Protein AF-A0A535ZLT0-F1 (afdb_monomer)

Foldseek 3Di:
DVVVVVPDDPDFDFDQDPQLLVLLLQLLLLLLVLCCQQQVDDPLSVVLNVLLVVLLVLQNVCLVPDDDPVLVVVLVVQLVVLVVQLVVQVVVVVVVRTDSVLSSLSSNSSSCSNNNGGPVSSVVSLVSSVVSLVSSVVRAPDPVSVVSVVSSVVSVVSSVQSVVCVVVVHDSDDPVVVVVVVVVVVVVVVVVCVVPVPDPPDQCPDPPPPPDPPPPDDDDDDPPPPPPPPPVDDDPVPPDPDDDPVDPDDDDPDDPDDDDGSHDDDDDPDGD

Radius of gyration: 25.74 Å; Cα contacts (8 Å, |Δi|>4): 214; chains: 1; bounding box: 66×47×78 Å

pLDDT: mean 72.66, std 20.36, range [32.59, 96.12]

Mean predicted aligned error: 14.92 Å

Sequence (272 aa):
MAALKRFRLPTSPVEGSLEGRAFVFSGFAVAVLAVVMYGQDYVVPAIGLGATAIGHVVSYRERAQKRGKRRQVLLACLVFATLAYFLADSVGAFFGGVLPQANFAILLVAVTSFDLKTRRNCYSSLWISLAILYLAAVYAWDYPFGILVALWSICLAGFWAASHLQRMDARLGVPVPAVAVALGGALLLGVAAFVFIPQPSIDPNGPVLVSLPNYVGFKGELENPALPLVQLTGDPSGATGSLDLHFRGRLGDAPVMYVRTGAPAYWRGLVF

Solvent-accessible surface area (backbone atoms only — not comparable to full-atom values): 16337 Å² total; per-residue (Å²): 126,74,74,72,62,78,76,61,71,79,80,64,58,68,59,81,56,66,68,28,51,47,22,41,50,48,22,37,50,43,17,42,48,39,27,36,62,42,52,71,44,60,64,60,48,52,52,20,51,53,44,25,54,52,13,47,54,53,11,60,74,47,47,89,55,82,87,53,68,70,57,53,54,52,49,52,51,49,52,52,50,43,53,53,47,32,54,55,40,46,57,42,34,79,77,73,44,71,61,38,69,41,51,35,51,42,43,48,46,18,60,51,24,44,63,43,28,28,44,60,45,45,53,52,50,43,53,50,22,49,52,33,34,51,57,20,43,80,55,46,93,52,77,71,54,56,53,51,54,50,54,31,48,50,19,52,51,49,24,51,50,42,62,52,32,60,75,68,79,44,75,98,68,82,60,60,70,61,51,50,51,50,50,52,49,51,51,51,51,49,50,50,44,63,74,66,46,79,72,78,86,61,75,78,76,64,80,85,78,78,76,71,83,75,89,64,84,87,84,81,86,85,75,81,80,72,64,73,74,84,51,98,82,61,71,86,83,72,84,66,96,72,81,66,85,84,64,82,76,80,87,70,95,67,88,86,77,90,80,92,73,86,46,98,73,86,83,80,86,80,87,130

Secondary structure (DSSP, 8-state):
--GGGTT-PPPPPB---HHHHHHHHHHHHHHHHHHHHHH---HHHHHHHHHHHHHHHHHHHTTTSPPPHHHHHHHHHHHHHHHHHHHHHHHHHTTT---HHHHHHHHHHHHHHTT--BHHHHHHHHHHHHHHHHHHHTT--SHHHHHHHHHHHHHHHHHHHHHHHTTTT--S---HHHHHHHHHHHHHHHHHHHHHS---------S--------S---S-----------TT--TTS--S---TT--PPPPSS-------SS---------

Structure (mmCIF, N/CA/C/O backbone):
data_AF-A0A535ZLT0-F1
#
_entry.id   AF-A0A535ZLT0-F1
#
loop_
_atom_site.group_PDB
_atom_site.id
_atom_site.type_symbol
_atom_site.label_atom_id
_atom_site.label_alt_id
_atom_site.label_comp_id
_atom_site.label_asym_id
_atom_site.label_entity_id
_atom_site.label_seq_id
_atom_site.pdbx_PDB_ins_code
_atom_site.Cartn_x
_atom_site.Cartn_y
_atom_site.Cartn_z
_atom_site.occupancy
_atom_site.B_iso_or_equiv
_atom_site.auth_seq_id
_atom_site.auth_comp_id
_atom_site.auth_asym_id
_atom_site.auth_atom_id
_atom_site.pdbx_PDB_model_num
ATOM 1 N N . MET A 1 1 ? -32.922 20.934 10.748 1.00 48.47 1 MET A N 1
ATOM 2 C CA . MET A 1 1 ? -31.855 20.162 11.442 1.00 48.47 1 MET A CA 1
ATOM 3 C C . MET A 1 1 ? -32.044 18.633 11.453 1.00 48.47 1 MET A C 1
ATOM 5 O O . MET A 1 1 ? -31.048 17.938 11.607 1.00 48.47 1 MET A O 1
ATOM 9 N N . ALA A 1 2 ? -33.248 18.073 11.252 1.00 49.56 2 ALA A N 1
ATOM 10 C CA . ALA A 1 2 ? -33.466 16.613 11.259 1.00 49.56 2 ALA A CA 1
ATOM 11 C C . ALA A 1 2 ? -32.920 15.862 10.017 1.00 49.56 2 ALA A C 1
ATOM 13 O O . ALA A 1 2 ? -32.490 14.717 10.134 1.00 49.56 2 ALA A O 1
ATOM 14 N N . ALA A 1 3 ? -32.854 16.512 8.848 1.00 49.09 3 ALA A N 1
ATOM 15 C CA . ALA A 1 3 ? -32.405 15.882 7.598 1.00 49.09 3 ALA A CA 1
ATOM 16 C C . ALA A 1 3 ? -30.901 15.519 7.574 1.00 49.09 3 ALA A C 1
ATOM 18 O O . ALA A 1 3 ? -30.518 14.511 6.989 1.00 49.09 3 ALA A O 1
ATOM 19 N N . LEU A 1 4 ? -30.048 16.272 8.283 1.00 53.06 4 LEU A N 1
ATOM 20 C CA . LEU A 1 4 ? -28.592 16.041 8.335 1.00 53.06 4 LEU A CA 1
ATOM 21 C C . LEU A 1 4 ? -28.184 14.803 9.153 1.00 53.06 4 LEU A C 1
ATOM 23 O O . LEU A 1 4 ? -27.075 14.297 8.990 1.00 53.06 4 LEU A O 1
ATOM 27 N N . LYS A 1 5 ? -29.057 14.285 10.029 1.00 54.16 5 LYS A N 1
ATOM 28 C CA . LYS A 1 5 ? -28.782 13.045 10.778 1.00 54.16 5 LYS A CA 1
ATOM 29 C C . LYS A 1 5 ? -28.966 11.785 9.927 1.00 54.16 5 LYS A C 1
ATOM 31 O O . LYS A 1 5 ? -28.378 10.763 10.261 1.00 54.16 5 LYS A O 1
ATOM 36 N N . ARG A 1 6 ? -29.727 11.856 8.827 1.00 55.59 6 ARG A N 1
ATOM 37 C CA . ARG A 1 6 ? -30.108 10.689 8.011 1.00 55.59 6 ARG A CA 1
ATOM 38 C C . ARG A 1 6 ? -28.959 10.117 7.172 1.00 55.59 6 ARG A C 1
ATOM 40 O O . ARG A 1 6 ? -29.013 8.953 6.805 1.00 55.59 6 ARG A O 1
ATOM 47 N N . PHE A 1 7 ? -27.902 10.899 6.943 1.00 58.44 7 PHE A N 1
ATOM 48 C CA . PHE A 1 7 ? -26.708 10.481 6.195 1.00 58.44 7 PHE A CA 1
ATOM 49 C C . PHE A 1 7 ? -25.504 10.128 7.081 1.00 58.44 7 PHE A C 1
ATOM 51 O O . PHE A 1 7 ? -24.404 9.906 6.574 1.00 58.44 7 PHE A O 1
ATOM 58 N N . ARG A 1 8 ? -25.663 10.072 8.412 1.00 60.31 8 ARG A N 1
ATOM 59 C CA . ARG A 1 8 ? -24.571 9.619 9.280 1.00 60.31 8 ARG A CA 1
ATOM 60 C C . ARG A 1 8 ? -24.484 8.099 9.237 1.00 60.31 8 ARG A C 1
ATOM 62 O O . ARG A 1 8 ? -25.260 7.410 9.890 1.00 60.31 8 ARG A O 1
ATOM 69 N N . LEU A 1 9 ? -23.505 7.602 8.483 1.00 65.31 9 LEU A N 1
ATOM 70 C CA . LEU A 1 9 ? -23.089 6.205 8.552 1.00 65.31 9 LEU A CA 1
ATOM 71 C C . LEU A 1 9 ? -22.797 5.823 10.016 1.00 65.31 9 LEU A C 1
ATOM 73 O O . LEU A 1 9 ? -22.209 6.632 10.747 1.00 65.31 9 LEU A O 1
ATOM 77 N N . PRO A 1 10 ? -23.186 4.612 10.451 1.00 73.12 10 PRO A N 1
ATOM 78 C CA . PRO A 1 10 ? -22.888 4.135 11.793 1.00 73.12 10 PRO A CA 1
ATOM 79 C C . PRO A 1 10 ? -21.377 4.148 12.040 1.00 73.12 10 PRO A C 1
ATOM 81 O O . PRO A 1 10 ? -20.568 3.909 11.137 1.00 73.12 10 PRO A O 1
ATOM 84 N N . THR A 1 11 ? -20.981 4.451 13.275 1.00 73.19 11 THR A N 1
ATOM 85 C CA . THR A 1 11 ? -19.570 4.460 13.668 1.00 73.19 11 THR A CA 1
ATOM 86 C C . THR A 1 11 ? -18.987 3.065 13.487 1.00 73.19 11 THR A C 1
ATOM 88 O O . THR A 1 11 ? -19.471 2.109 14.092 1.00 73.19 11 THR A O 1
ATOM 91 N N . SER A 1 12 ? -17.948 2.947 12.656 1.00 79.38 12 SER A N 1
ATOM 92 C CA . SER A 1 12 ? -17.253 1.675 12.456 1.00 79.38 12 SER A CA 1
ATOM 93 C C . SER A 1 12 ? -16.728 1.153 13.797 1.00 79.38 12 SER A C 1
ATOM 95 O O . SER A 1 12 ? -16.097 1.926 14.525 1.00 79.38 12 SER A O 1
ATOM 97 N N . PRO A 1 13 ? -16.904 -0.143 14.104 1.00 85.31 13 PRO A N 1
ATOM 98 C CA . PRO A 1 13 ? -16.346 -0.734 15.310 1.00 85.31 13 PRO A CA 1
ATOM 99 C C . PRO A 1 13 ? -14.813 -0.649 15.306 1.00 85.31 13 PRO A C 1
ATOM 101 O O . PRO A 1 13 ? -14.168 -0.589 14.245 1.00 85.31 13 PRO A O 1
ATOM 104 N N . VAL A 1 14 ? -14.247 -0.621 16.514 1.00 84.19 14 VAL A N 1
ATOM 105 C CA . VAL A 1 14 ? -12.801 -0.679 16.754 1.00 84.19 14 VAL A CA 1
ATOM 106 C C . VAL A 1 14 ? -12.293 -2.057 16.337 1.00 84.19 14 VAL A C 1
ATOM 108 O O . VAL A 1 14 ? -12.908 -3.069 16.662 1.00 84.19 14 VAL A O 1
ATOM 111 N N . GLU A 1 15 ? -11.178 -2.095 15.610 1.00 84.44 15 GLU A N 1
ATOM 112 C CA . GLU A 1 15 ? -10.562 -3.358 15.198 1.00 84.44 15 GLU A CA 1
ATOM 113 C C . GLU A 1 15 ? -9.678 -3.901 16.324 1.00 84.44 15 GLU A C 1
ATOM 115 O O . GLU A 1 15 ? -8.637 -3.307 16.644 1.00 84.44 15 GLU A O 1
ATOM 120 N N . GLY A 1 16 ? -10.131 -4.998 16.939 1.00 79.38 16 GLY A N 1
ATOM 121 C CA . GLY A 1 16 ? -9.511 -5.625 18.105 1.00 79.38 16 GLY A CA 1
ATOM 122 C C . GLY A 1 16 ? -8.704 -6.889 17.806 1.00 79.38 16 GLY A C 1
ATOM 123 O O . GLY A 1 16 ? -7.966 -7.321 18.685 1.00 79.38 16 GLY A O 1
ATOM 124 N N . SER A 1 17 ? -8.817 -7.476 16.611 1.00 83.00 17 SER A N 1
ATOM 125 C CA . SER A 1 17 ? -8.040 -8.657 16.229 1.00 83.00 17 SER A CA 1
ATOM 126 C C . SER A 1 17 ? -6.595 -8.277 15.898 1.00 83.00 17 SER A C 1
ATOM 128 O O . SER A 1 17 ? -6.329 -7.453 15.017 1.00 83.00 17 SER A O 1
ATOM 130 N N . LEU A 1 18 ? -5.645 -8.896 16.607 1.00 84.19 18 LEU A N 1
ATOM 131 C CA . LEU A 1 18 ? -4.219 -8.797 16.286 1.00 84.19 18 LEU A CA 1
ATOM 132 C C . LEU A 1 18 ? -3.910 -9.440 14.935 1.00 84.19 18 LEU A C 1
ATOM 134 O O . LEU A 1 18 ? -3.181 -8.855 14.139 1.00 84.19 18 LEU A O 1
ATOM 138 N N . GLU A 1 19 ? -4.515 -10.594 14.659 1.00 85.44 19 GLU A N 1
ATOM 139 C CA . GLU A 1 19 ? -4.343 -11.339 13.409 1.00 85.44 19 GLU A CA 1
ATOM 140 C C . GLU A 1 19 ? -4.818 -10.509 12.213 1.00 85.44 19 GLU A C 1
ATOM 142 O O . GLU A 1 19 ? -4.089 -10.340 11.238 1.00 85.44 19 GLU A O 1
ATOM 147 N N . GLY A 1 20 ? -5.993 -9.878 12.324 1.00 85.81 20 GLY A N 1
ATOM 148 C CA . GLY A 1 20 ? -6.503 -8.984 11.284 1.00 85.81 20 GLY A CA 1
ATOM 149 C C . GLY A 1 20 ? -5.557 -7.811 11.006 1.00 85.81 20 GLY A C 1
ATOM 150 O O . GLY A 1 20 ? -5.269 -7.491 9.854 1.00 85.81 20 GLY A O 1
ATOM 151 N N . ARG A 1 21 ? -5.007 -7.185 12.052 1.00 88.94 21 ARG A N 1
ATOM 152 C CA . ARG A 1 21 ? -4.036 -6.091 11.891 1.00 88.94 21 ARG A CA 1
ATOM 153 C C . ARG A 1 21 ? -2.699 -6.552 11.319 1.00 88.94 21 ARG A C 1
ATOM 155 O O . ARG A 1 21 ? -2.076 -5.766 10.606 1.00 88.94 21 ARG A O 1
ATOM 162 N N . ALA A 1 22 ? -2.273 -7.777 11.625 1.00 89.19 22 ALA A N 1
ATOM 163 C CA . ALA A 1 22 ? -1.084 -8.377 11.037 1.00 89.19 22 ALA A CA 1
ATOM 164 C C . ALA A 1 22 ? -1.271 -8.547 9.526 1.00 89.19 22 ALA A C 1
ATOM 166 O O . ALA A 1 22 ? -0.430 -8.072 8.775 1.00 89.19 22 ALA A O 1
ATOM 167 N N . PHE A 1 23 ? -2.416 -9.070 9.073 1.00 91.50 23 PHE A N 1
ATOM 168 C CA . PHE A 1 23 ? -2.727 -9.163 7.642 1.00 91.50 23 PHE A CA 1
ATOM 169 C C . PHE A 1 23 ? -2.742 -7.801 6.935 1.00 91.50 23 PHE A C 1
ATOM 171 O O . PHE A 1 23 ? -2.219 -7.681 5.831 1.00 91.50 23 PHE A O 1
ATOM 178 N N . VAL A 1 24 ? -3.284 -6.754 7.568 1.00 93.69 24 VAL A N 1
ATOM 179 C CA . VAL A 1 24 ? -3.260 -5.388 7.005 1.00 93.69 24 VAL A CA 1
ATOM 180 C C . VAL A 1 24 ? -1.825 -4.883 6.840 1.00 93.69 24 VAL A C 1
ATOM 182 O O . VAL A 1 24 ? -1.479 -4.350 5.787 1.00 93.69 24 VAL A O 1
ATOM 185 N N . PHE A 1 25 ? -0.983 -5.073 7.861 1.00 94.31 25 PHE A N 1
ATOM 186 C CA . PHE A 1 25 ? 0.429 -4.697 7.795 1.00 94.31 25 PHE A CA 1
ATOM 187 C C . PHE A 1 25 ? 1.181 -5.510 6.734 1.00 94.31 25 PHE A C 1
ATOM 189 O O . PHE A 1 25 ? 1.918 -4.935 5.940 1.00 94.31 25 PHE A O 1
ATOM 196 N N . SER A 1 26 ? 0.960 -6.824 6.671 1.00 91.94 26 SER A N 1
ATOM 197 C CA . SER A 1 26 ? 1.558 -7.704 5.666 1.00 91.94 26 SER A CA 1
ATOM 198 C C . SER A 1 26 ? 1.153 -7.311 4.246 1.00 91.94 26 SER A C 1
ATOM 200 O O . SER A 1 26 ? 2.013 -7.262 3.375 1.00 91.94 26 SER A O 1
ATOM 202 N N . GLY A 1 27 ? -0.112 -6.945 4.009 1.00 91.94 27 GLY A N 1
ATOM 203 C CA . GLY A 1 27 ? -0.565 -6.446 2.706 1.00 91.94 27 GLY A CA 1
ATOM 204 C C . GLY A 1 27 ? 0.171 -5.171 2.285 1.00 91.94 27 GLY A C 1
ATOM 205 O O . GLY A 1 27 ? 0.629 -5.062 1.149 1.00 91.94 27 GLY A O 1
ATOM 206 N N . PHE A 1 28 ? 0.374 -4.238 3.220 1.00 96.00 28 PHE A N 1
ATOM 207 C CA . PHE A 1 28 ? 1.212 -3.064 2.979 1.00 96.00 28 PHE A CA 1
ATOM 208 C C . PHE A 1 28 ? 2.678 -3.434 2.720 1.00 96.00 28 PHE A C 1
ATOM 210 O O . PHE A 1 28 ? 3.264 -2.939 1.763 1.00 96.00 28 PHE A O 1
ATOM 217 N N . ALA A 1 29 ? 3.259 -4.338 3.511 1.00 94.94 29 ALA A N 1
ATOM 218 C CA . ALA A 1 29 ? 4.639 -4.784 3.343 1.00 94.94 29 ALA A CA 1
ATOM 219 C C . ALA A 1 29 ? 4.885 -5.439 1.974 1.00 94.94 29 ALA A C 1
ATOM 221 O O . ALA A 1 29 ? 5.901 -5.163 1.345 1.00 94.94 29 ALA A O 1
ATOM 222 N N . VAL A 1 30 ? 3.940 -6.249 1.484 1.00 93.94 30 VAL A N 1
ATOM 223 C CA . VAL A 1 30 ? 3.991 -6.846 0.139 1.00 93.94 30 VAL A CA 1
ATOM 224 C C . VAL A 1 30 ? 3.959 -5.764 -0.943 1.00 93.94 30 VAL A C 1
ATOM 226 O O . VAL A 1 30 ? 4.751 -5.817 -1.881 1.00 93.94 30 VAL A O 1
ATOM 229 N N . ALA A 1 31 ? 3.094 -4.756 -0.807 1.00 94.44 31 ALA A N 1
ATOM 230 C CA . ALA A 1 31 ? 3.032 -3.648 -1.760 1.00 94.44 31 ALA A CA 1
ATOM 231 C C . ALA A 1 31 ? 4.326 -2.810 -1.766 1.00 94.44 31 ALA A C 1
ATOM 233 O O . ALA A 1 31 ? 4.823 -2.443 -2.826 1.00 94.44 31 ALA A O 1
ATOM 234 N N . VAL A 1 32 ? 4.908 -2.556 -0.590 1.00 94.06 32 VAL A N 1
ATOM 235 C CA . VAL A 1 32 ? 6.203 -1.873 -0.451 1.00 94.06 32 VAL A CA 1
ATOM 236 C C . VAL A 1 32 ? 7.331 -2.701 -1.071 1.00 94.06 32 VAL A C 1
ATOM 238 O O . VAL A 1 32 ? 8.158 -2.154 -1.793 1.00 94.06 32 VAL A O 1
ATOM 241 N N . LEU A 1 33 ? 7.346 -4.019 -0.851 1.00 91.94 33 LEU A N 1
ATOM 242 C CA . LEU A 1 33 ? 8.320 -4.923 -1.465 1.00 91.94 33 LEU A CA 1
ATOM 243 C C . LEU A 1 33 ? 8.240 -4.885 -2.998 1.00 91.94 33 LEU A C 1
ATOM 245 O O . LEU A 1 33 ? 9.276 -4.874 -3.657 1.00 91.94 33 LEU A O 1
ATOM 249 N N . ALA A 1 34 ? 7.032 -4.800 -3.561 1.00 89.50 34 ALA A N 1
ATOM 250 C CA . ALA A 1 34 ? 6.841 -4.651 -5.001 1.00 89.50 34 ALA A CA 1
ATOM 251 C C . ALA A 1 34 ? 7.496 -3.370 -5.543 1.00 89.50 34 ALA A C 1
ATOM 253 O O . ALA A 1 34 ? 8.180 -3.414 -6.565 1.00 89.50 34 ALA A O 1
ATOM 254 N N . VAL A 1 35 ? 7.353 -2.246 -4.831 1.00 89.19 35 VAL A N 1
ATOM 255 C CA . VAL A 1 35 ? 8.020 -0.979 -5.184 1.00 89.19 35 VAL A CA 1
ATOM 256 C C . VAL A 1 35 ? 9.539 -1.099 -5.077 1.00 89.19 35 VAL A C 1
ATOM 258 O O . VAL A 1 35 ? 10.242 -0.617 -5.955 1.00 89.19 35 VAL A O 1
ATOM 261 N N . VAL A 1 36 ? 10.063 -1.788 -4.063 1.00 88.19 36 VAL A N 1
ATOM 262 C CA . VAL A 1 36 ? 11.512 -2.013 -3.938 1.00 88.19 36 VAL A CA 1
ATOM 263 C C . VAL A 1 36 ? 12.050 -2.833 -5.112 1.00 88.19 36 VAL A C 1
ATOM 265 O O . VAL A 1 36 ? 13.049 -2.463 -5.724 1.00 88.19 36 VAL A O 1
ATOM 268 N N . MET A 1 37 ? 11.378 -3.933 -5.456 1.00 82.69 37 MET A N 1
ATOM 269 C CA . MET A 1 37 ? 11.837 -4.846 -6.505 1.00 82.69 37 MET A CA 1
ATOM 270 C C . MET A 1 37 ? 11.736 -4.236 -7.906 1.00 82.69 37 MET A C 1
ATOM 272 O O . MET A 1 37 ? 12.691 -4.317 -8.676 1.00 82.69 37 MET A O 1
ATOM 276 N N . TYR A 1 38 ? 10.606 -3.612 -8.237 1.00 79.75 38 TYR A N 1
ATOM 277 C CA . TYR A 1 38 ? 10.327 -3.147 -9.602 1.00 79.75 38 TYR A CA 1
ATOM 278 C C . TYR A 1 38 ? 10.506 -1.644 -9.780 1.00 79.75 38 TYR A C 1
ATOM 280 O O . TYR A 1 38 ? 10.913 -1.189 -10.845 1.00 79.75 38 TYR A O 1
ATOM 288 N N . GLY A 1 39 ? 10.249 -0.874 -8.727 1.00 74.56 39 GLY A N 1
ATOM 289 C CA . GLY A 1 39 ? 10.475 0.565 -8.699 1.00 74.56 39 GLY A CA 1
ATOM 290 C C . GLY A 1 39 ? 11.910 0.961 -8.367 1.00 74.56 39 GLY A C 1
ATOM 291 O O . GLY A 1 39 ? 12.265 2.108 -8.592 1.00 74.56 39 GLY A O 1
ATOM 292 N N . GLN A 1 40 ? 12.746 0.046 -7.854 1.00 79.31 40 GLN A N 1
ATOM 293 C CA . GLN A 1 40 ? 14.155 0.315 -7.521 1.00 79.31 40 GLN A CA 1
ATOM 294 C C . GLN A 1 40 ? 14.350 1.521 -6.576 1.00 79.31 40 GLN A C 1
ATOM 296 O O . GLN A 1 40 ? 15.418 2.135 -6.550 1.00 79.31 40 GLN A O 1
ATOM 301 N N 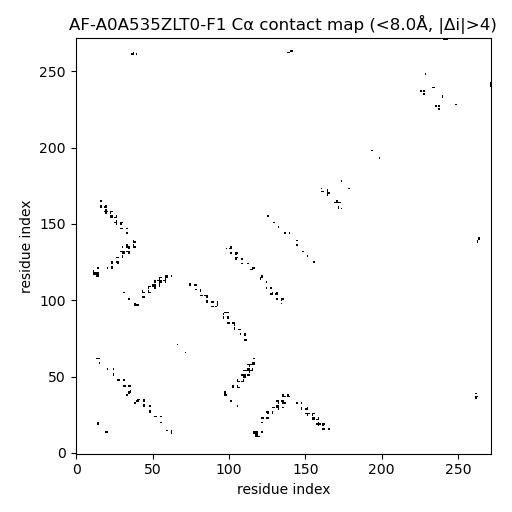. ASP A 1 41 ? 13.325 1.842 -5.781 1.00 80.06 41 ASP A N 1
ATOM 302 C CA . ASP A 1 41 ? 13.407 2.788 -4.673 1.00 80.06 41 ASP A CA 1
ATOM 303 C C . ASP A 1 41 ? 13.511 2.005 -3.364 1.00 80.06 41 ASP A C 1
ATOM 305 O O . ASP A 1 41 ? 12.790 1.037 -3.133 1.00 80.06 41 ASP A O 1
ATOM 309 N N . TYR A 1 42 ? 14.430 2.416 -2.501 1.00 85.56 42 TYR A N 1
ATOM 310 C CA . TYR A 1 42 ? 14.788 1.697 -1.283 1.00 85.56 42 TYR A CA 1
ATOM 311 C C . TYR A 1 42 ? 14.581 2.546 -0.030 1.00 85.56 42 TYR A C 1
ATOM 313 O O . TYR A 1 42 ? 14.255 2.014 1.033 1.00 85.56 42 TYR A O 1
ATOM 321 N N . VAL A 1 43 ? 14.757 3.867 -0.129 1.00 90.31 43 VAL A N 1
ATOM 322 C CA . VAL A 1 43 ? 14.831 4.745 1.045 1.00 90.31 43 VAL A CA 1
ATOM 323 C C . VAL A 1 43 ? 13.437 5.022 1.587 1.00 90.31 43 VAL A C 1
ATOM 325 O O . VAL A 1 43 ? 13.163 4.756 2.761 1.00 90.31 43 VAL A O 1
ATOM 328 N N . VAL A 1 44 ? 12.537 5.515 0.733 1.00 92.19 44 VAL A N 1
ATOM 329 C CA . VAL A 1 44 ? 11.159 5.816 1.137 1.00 92.19 44 VAL A CA 1
ATOM 330 C C . VAL A 1 44 ? 10.409 4.541 1.533 1.00 92.19 44 VAL A C 1
ATOM 332 O O . VAL A 1 44 ? 9.801 4.541 2.607 1.00 92.19 44 VAL A O 1
ATOM 335 N N . PRO A 1 45 ? 10.504 3.428 0.778 1.00 92.69 45 PRO A N 1
ATOM 336 C CA . PRO A 1 45 ? 9.995 2.125 1.203 1.00 92.69 45 PRO A CA 1
ATOM 337 C C . PRO A 1 45 ? 10.463 1.675 2.590 1.00 92.69 45 PRO A C 1
ATOM 339 O O . PRO A 1 45 ? 9.631 1.295 3.416 1.00 92.69 45 PRO A O 1
ATOM 342 N N . ALA A 1 46 ? 11.764 1.760 2.893 1.00 93.31 46 ALA A N 1
ATOM 343 C CA . ALA A 1 46 ? 12.298 1.339 4.189 1.00 93.31 46 ALA A CA 1
ATOM 344 C C . ALA A 1 46 ? 11.773 2.209 5.344 1.00 93.31 46 ALA A C 1
ATOM 346 O O . ALA A 1 46 ? 11.309 1.684 6.363 1.00 93.31 46 ALA A O 1
ATOM 347 N N . ILE A 1 47 ? 11.791 3.536 5.172 1.00 95.12 47 ILE A N 1
ATOM 348 C CA . ILE A 1 47 ? 11.266 4.486 6.165 1.00 95.12 47 ILE A CA 1
ATOM 349 C C . ILE A 1 47 ? 9.763 4.267 6.363 1.00 95.12 47 ILE A C 1
ATOM 351 O O . ILE A 1 47 ? 9.290 4.175 7.498 1.00 95.12 47 ILE A O 1
ATOM 355 N N . GLY A 1 48 ? 9.014 4.147 5.268 1.00 95.00 48 GLY A N 1
ATOM 356 C CA . GLY A 1 48 ? 7.573 3.935 5.276 1.00 95.00 48 GLY A CA 1
ATOM 357 C C . GLY A 1 48 ? 7.177 2.635 5.965 1.00 95.00 48 GLY A C 1
ATOM 358 O O . GLY A 1 48 ? 6.266 2.639 6.795 1.00 95.00 48 GLY A O 1
ATOM 359 N N . LEU A 1 49 ? 7.886 1.535 5.697 1.00 95.12 49 LEU A N 1
ATOM 360 C CA . LEU A 1 49 ? 7.644 0.244 6.339 1.00 95.12 49 LEU A CA 1
ATOM 361 C C . LEU A 1 49 ? 7.893 0.305 7.850 1.00 95.12 49 LEU A C 1
ATOM 363 O O . LEU A 1 49 ? 7.029 -0.103 8.631 1.00 95.12 49 LEU A O 1
ATOM 367 N N . GLY A 1 50 ? 9.031 0.870 8.266 1.00 95.06 50 GLY A N 1
ATOM 368 C CA . GLY A 1 50 ? 9.381 1.018 9.679 1.00 95.06 50 GLY A CA 1
ATOM 369 C C . GLY A 1 50 ? 8.393 1.907 10.437 1.00 95.06 50 GLY A C 1
ATOM 370 O O . GLY A 1 50 ? 7.864 1.515 11.480 1.00 95.06 50 GLY A O 1
ATOM 371 N N . ALA A 1 51 ? 8.070 3.078 9.885 1.00 96.00 51 ALA A N 1
ATOM 372 C CA . ALA A 1 51 ? 7.099 3.993 10.477 1.00 96.00 51 ALA A CA 1
ATOM 373 C C . ALA A 1 51 ? 5.690 3.379 10.545 1.00 96.00 51 ALA A C 1
ATOM 375 O O . ALA A 1 51 ? 5.012 3.524 11.563 1.00 96.00 51 ALA A O 1
ATOM 376 N N . THR A 1 52 ? 5.273 2.630 9.517 1.00 96.06 52 THR A N 1
ATOM 377 C CA . THR A 1 52 ? 3.985 1.918 9.508 1.00 96.06 52 THR A CA 1
ATOM 378 C C . THR A 1 52 ? 3.932 0.828 10.575 1.00 96.06 52 THR A C 1
ATOM 380 O O . THR A 1 52 ? 2.930 0.713 11.281 1.00 96.06 52 THR A O 1
ATOM 383 N N . ALA A 1 53 ? 5.011 0.060 10.757 1.00 94.50 53 ALA A N 1
ATOM 384 C CA . ALA A 1 53 ? 5.091 -0.956 11.805 1.00 94.50 53 ALA A CA 1
ATOM 385 C C . ALA A 1 53 ? 4.919 -0.331 13.202 1.00 94.50 53 ALA A C 1
ATOM 387 O O . ALA A 1 53 ? 4.086 -0.783 13.995 1.00 94.50 53 ALA A O 1
ATOM 388 N N . ILE A 1 54 ? 5.636 0.766 13.480 1.00 95.62 54 ILE A N 1
ATOM 389 C CA . ILE A 1 54 ? 5.500 1.524 14.733 1.00 95.62 54 ILE A CA 1
ATOM 390 C C . ILE A 1 54 ? 4.067 2.045 14.887 1.00 95.62 54 ILE A C 1
ATOM 392 O O . ILE A 1 54 ? 3.458 1.889 15.949 1.00 95.62 54 ILE A O 1
ATOM 396 N N . GLY A 1 55 ? 3.496 2.622 13.830 1.00 93.56 55 GLY A N 1
ATOM 397 C CA . GLY A 1 55 ? 2.140 3.154 13.848 1.00 93.56 55 GLY A CA 1
ATOM 398 C C . GLY A 1 55 ? 1.079 2.091 14.124 1.00 93.56 55 GLY A C 1
ATOM 399 O O . GLY A 1 55 ? 0.196 2.335 14.947 1.00 93.56 55 GLY A O 1
ATOM 400 N N . HIS A 1 56 ? 1.202 0.887 13.554 1.00 93.31 56 HIS A N 1
ATOM 401 C CA . HIS A 1 56 ? 0.335 -0.255 13.868 1.00 93.31 56 HIS A CA 1
ATOM 402 C C . HIS A 1 56 ? 0.395 -0.635 15.354 1.00 93.31 56 HIS A C 1
ATOM 404 O O . HIS A 1 56 ? -0.656 -0.825 15.979 1.00 93.31 56 HIS A O 1
ATOM 410 N N . VAL A 1 57 ? 1.598 -0.698 15.938 1.00 92.88 57 VAL A N 1
ATOM 411 C CA . VAL A 1 57 ? 1.800 -1.023 17.361 1.00 92.88 57 VAL A CA 1
ATOM 412 C C . VAL A 1 57 ? 1.193 0.053 18.263 1.00 92.88 57 VAL A C 1
ATOM 414 O O . VAL A 1 57 ? 0.415 -0.262 19.168 1.00 92.88 57 VAL A O 1
ATOM 417 N N . VAL A 1 58 ? 1.499 1.329 18.008 1.00 93.12 58 VAL A N 1
ATOM 418 C CA . VAL A 1 58 ? 0.976 2.463 18.790 1.00 93.12 58 VAL A CA 1
ATOM 419 C C . VAL A 1 58 ? -0.547 2.538 18.674 1.00 93.12 58 VAL A C 1
ATOM 421 O O . VAL A 1 58 ? -1.251 2.650 19.678 1.00 93.12 58 VAL A O 1
ATOM 424 N N . SER A 1 59 ? -1.074 2.412 17.457 1.00 91.88 59 SER A N 1
ATOM 425 C CA . SER A 1 59 ? -2.510 2.429 17.184 1.00 91.88 59 SER A CA 1
ATOM 426 C C . SER A 1 59 ? -3.252 1.295 17.893 1.00 91.88 59 SER A C 1
ATOM 428 O O . SER A 1 59 ? -4.337 1.513 18.434 1.00 91.88 59 SER A O 1
ATOM 430 N N . TYR A 1 60 ? -2.663 0.094 17.947 1.00 90.31 60 TYR A N 1
ATOM 431 C CA . TYR A 1 60 ? -3.255 -1.038 18.659 1.00 90.31 60 TYR A CA 1
ATOM 432 C C . TYR A 1 60 ? -3.274 -0.823 20.176 1.00 90.31 60 TYR A C 1
ATOM 434 O O . TYR A 1 60 ? -4.286 -1.105 20.824 1.00 90.31 60 TYR A O 1
ATOM 442 N N . ARG A 1 61 ? -2.187 -0.295 20.751 1.00 90.00 61 ARG A N 1
ATOM 443 C CA . ARG A 1 61 ? -2.101 0.005 22.191 1.00 90.00 61 ARG A CA 1
ATOM 444 C C . ARG A 1 61 ? -3.104 1.081 22.608 1.00 90.00 61 ARG A C 1
ATOM 446 O O . ARG A 1 61 ? -3.789 0.932 23.613 1.00 90.00 61 ARG A O 1
ATOM 453 N N . GLU A 1 62 ? -3.265 2.120 21.796 1.00 89.56 62 GLU A N 1
ATOM 454 C CA . GLU A 1 62 ? -4.141 3.260 22.090 1.00 89.56 62 GLU A CA 1
ATOM 455 C C . GLU A 1 62 ? -5.559 3.131 21.502 1.00 89.56 62 GLU A C 1
ATOM 457 O O . GLU A 1 62 ? -6.305 4.118 21.420 1.00 89.56 62 GLU A O 1
ATOM 462 N N . ARG A 1 63 ? -5.961 1.928 21.071 1.00 85.06 63 ARG A N 1
ATOM 463 C CA . ARG A 1 63 ? -7.234 1.697 20.363 1.00 85.06 63 ARG A CA 1
ATOM 464 C C . ARG A 1 63 ? -8.473 2.105 21.165 1.00 85.06 63 ARG A C 1
ATOM 466 O O . ARG A 1 63 ? -9.445 2.566 20.577 1.00 85.06 63 ARG A O 1
ATOM 473 N N . ALA A 1 64 ? -8.420 1.984 22.493 1.00 85.12 64 ALA A N 1
ATOM 474 C CA . ALA A 1 64 ? -9.515 2.343 23.400 1.00 85.12 64 ALA A CA 1
ATOM 475 C C . ALA A 1 64 ? -9.516 3.829 23.811 1.00 85.12 64 ALA A C 1
ATOM 477 O O . ALA A 1 64 ? -10.478 4.309 24.407 1.00 85.12 64 ALA A O 1
ATOM 478 N N . GLN A 1 65 ? -8.452 4.576 23.504 1.00 84.94 65 GLN A N 1
ATOM 479 C CA . GLN A 1 65 ? -8.302 5.964 23.939 1.00 84.94 65 GLN A CA 1
ATOM 480 C C . GLN A 1 65 ? -8.780 6.958 22.876 1.00 84.94 65 GLN A C 1
ATOM 482 O O . GLN A 1 65 ? -8.614 6.750 21.668 1.00 84.94 65 GLN A O 1
ATOM 487 N N . LYS A 1 66 ? -9.332 8.094 23.316 1.00 80.06 66 LYS A N 1
ATOM 488 C CA . LYS A 1 66 ? -9.660 9.216 22.422 1.00 80.06 66 LYS A CA 1
ATOM 489 C C . LYS A 1 66 ? -8.378 9.881 21.910 1.00 80.06 66 LYS A C 1
ATOM 491 O O . LYS A 1 66 ? -7.360 9.914 22.593 1.00 80.06 66 LYS A O 1
ATOM 496 N N . ARG A 1 67 ? -8.424 10.415 20.687 1.00 78.88 67 ARG A N 1
ATOM 497 C CA . ARG A 1 67 ? -7.298 11.151 20.091 1.00 78.88 67 ARG A CA 1
ATOM 498 C C . ARG A 1 67 ? -7.020 12.436 20.874 1.00 78.88 67 ARG A C 1
ATOM 500 O O . ARG A 1 67 ? -7.906 13.274 21.017 1.00 78.88 67 ARG A O 1
ATOM 507 N N . GLY A 1 68 ? -5.779 12.612 21.323 1.00 84.75 68 GLY A N 1
ATOM 508 C CA . GLY A 1 68 ? -5.312 13.882 21.878 1.00 84.75 68 GLY A CA 1
ATOM 509 C C . GLY A 1 68 ? -5.093 14.936 20.786 1.00 84.75 68 GLY A C 1
ATOM 510 O O . GLY A 1 68 ? -4.594 14.617 19.704 1.00 84.75 68 GLY A O 1
ATOM 511 N N . LYS A 1 69 ? -5.408 16.205 21.083 1.00 88.56 69 LYS A N 1
ATOM 512 C CA . LYS A 1 69 ? -5.262 17.331 20.138 1.00 88.56 69 LYS A CA 1
ATOM 513 C C . LYS A 1 69 ? -3.834 17.471 19.592 1.00 88.56 69 LYS A C 1
ATOM 515 O O . LYS A 1 69 ? -3.658 17.635 18.393 1.00 88.56 69 LYS A O 1
ATOM 520 N N . ARG A 1 70 ? -2.810 17.328 20.446 1.00 88.25 70 ARG A N 1
ATOM 521 C CA . ARG A 1 70 ? -1.388 17.416 20.043 1.00 88.25 70 ARG A CA 1
ATOM 522 C C . ARG A 1 70 ? -1.030 16.413 18.946 1.00 88.25 70 ARG A C 1
ATOM 524 O O . ARG A 1 70 ? -0.386 16.767 17.968 1.00 88.25 70 ARG A O 1
ATOM 531 N N . ARG A 1 71 ? -1.504 15.173 19.082 1.00 86.44 71 ARG A N 1
ATOM 532 C CA . ARG A 1 71 ? -1.270 14.115 18.098 1.00 86.44 71 ARG A CA 1
ATOM 533 C C . ARG A 1 71 ? -1.994 14.387 16.785 1.00 86.44 71 ARG A C 1
ATOM 535 O O . ARG A 1 71 ? -1.440 14.115 15.732 1.00 86.44 71 ARG A O 1
ATOM 542 N N . GLN A 1 72 ? -3.211 14.927 16.833 1.00 89.12 72 GLN A N 1
ATOM 543 C CA . GLN A 1 72 ? -3.928 15.321 15.617 1.00 89.12 72 GLN A CA 1
ATOM 544 C C . GLN A 1 72 ? -3.180 16.415 14.855 1.00 89.12 72 GLN A C 1
ATOM 546 O O . GLN A 1 72 ? -3.043 16.298 13.644 1.00 89.12 72 GLN A O 1
ATOM 551 N N . VAL A 1 73 ? -2.660 17.423 15.564 1.00 92.50 73 VAL A N 1
ATOM 552 C CA . VAL A 1 73 ? -1.834 18.477 14.960 1.00 92.50 73 VAL A CA 1
ATOM 553 C C . VAL A 1 73 ? -0.568 17.879 14.350 1.00 92.50 73 VAL A C 1
ATOM 555 O O . VAL A 1 73 ? -0.303 18.120 13.180 1.00 92.50 73 VAL A O 1
ATOM 558 N N . LEU A 1 74 ? 0.156 17.026 15.084 1.00 91.88 74 LEU A N 1
ATOM 559 C CA . LEU A 1 74 ? 1.360 16.364 14.572 1.00 91.88 74 LEU A CA 1
ATOM 560 C C . LEU A 1 74 ? 1.078 15.539 13.306 1.00 91.88 74 LEU A C 1
ATOM 562 O O . LEU A 1 74 ? 1.793 15.671 12.320 1.00 91.88 74 LEU A O 1
ATOM 566 N N . LEU A 1 75 ? 0.027 14.713 13.315 1.00 90.88 75 LEU A N 1
ATOM 567 C CA . LEU A 1 75 ? -0.351 13.905 12.154 1.00 90.88 75 LEU A CA 1
ATOM 568 C C . LEU A 1 75 ? -0.769 14.778 10.969 1.00 90.88 75 LEU A C 1
ATOM 570 O O . LEU A 1 75 ? -0.384 14.482 9.846 1.00 90.88 75 LEU A O 1
ATOM 574 N N . ALA A 1 76 ? -1.514 15.861 11.204 1.00 92.06 76 ALA A N 1
ATOM 575 C CA . ALA A 1 76 ? -1.873 16.803 10.149 1.00 92.06 76 ALA A CA 1
ATOM 576 C C . ALA A 1 76 ? -0.621 17.452 9.538 1.00 92.06 76 ALA A C 1
ATOM 578 O O . ALA A 1 76 ? -0.472 17.448 8.320 1.00 92.06 76 ALA A O 1
ATOM 579 N N . CYS A 1 77 ? 0.313 17.928 10.368 1.00 94.25 77 CYS A N 1
ATOM 580 C CA . CYS A 1 77 ? 1.593 18.470 9.910 1.00 94.25 77 CYS A CA 1
ATOM 581 C C . CYS A 1 77 ? 2.399 17.443 9.107 1.00 94.25 77 CYS A C 1
ATOM 583 O O . CYS A 1 77 ? 2.937 17.790 8.062 1.00 94.25 77 CYS A O 1
ATOM 585 N N . LEU A 1 78 ? 2.445 16.180 9.544 1.00 94.19 78 LEU A N 1
ATOM 586 C CA . LEU A 1 78 ? 3.120 15.111 8.806 1.00 94.19 78 LEU A CA 1
ATOM 587 C C . LEU A 1 78 ? 2.452 14.828 7.457 1.00 94.19 78 LEU A C 1
ATOM 589 O O . LEU A 1 78 ? 3.159 14.638 6.473 1.00 94.19 78 LEU A O 1
ATOM 593 N N . VAL A 1 79 ? 1.118 14.858 7.366 1.00 93.56 79 VAL A N 1
ATOM 594 C CA . VAL A 1 79 ? 0.416 14.738 6.075 1.00 93.56 79 VAL A CA 1
ATOM 595 C C . VAL A 1 79 ? 0.801 15.889 5.141 1.00 93.56 79 VAL A C 1
ATOM 597 O O . VAL A 1 79 ? 1.133 15.641 3.985 1.00 93.56 79 VAL A O 1
ATOM 600 N N . PHE A 1 80 ? 0.831 17.131 5.634 1.00 94.50 80 PHE A N 1
ATOM 601 C CA . PHE A 1 80 ? 1.285 18.275 4.834 1.00 94.50 80 PHE A CA 1
ATOM 602 C C . PHE A 1 80 ? 2.757 18.161 4.426 1.00 94.50 80 PHE A C 1
ATOM 604 O O . PHE A 1 80 ? 3.088 18.463 3.285 1.00 94.50 80 PHE A O 1
ATOM 611 N N . ALA A 1 81 ? 3.629 17.675 5.312 1.00 93.88 81 ALA A N 1
ATOM 612 C CA . ALA A 1 81 ? 5.028 17.409 4.983 1.00 93.88 81 ALA A CA 1
ATOM 613 C C . ALA A 1 81 ? 5.156 16.326 3.901 1.00 93.88 81 ALA A C 1
ATOM 615 O O . ALA A 1 81 ? 5.959 16.462 2.985 1.00 93.88 81 ALA A O 1
ATOM 616 N N . THR A 1 82 ? 4.315 15.293 3.961 1.00 92.25 82 THR A N 1
ATOM 617 C CA . THR A 1 82 ? 4.258 14.230 2.949 1.00 92.25 82 THR A CA 1
ATOM 618 C C . THR A 1 82 ? 3.810 14.779 1.592 1.00 92.25 82 THR A C 1
ATOM 620 O O . THR A 1 82 ? 4.357 14.406 0.559 1.00 92.25 82 THR A O 1
ATOM 623 N N . LEU A 1 83 ? 2.849 15.707 1.587 1.00 93.25 83 LEU A N 1
ATOM 624 C CA . LEU A 1 83 ? 2.390 16.389 0.376 1.00 93.25 83 LEU A CA 1
ATOM 625 C C . LEU A 1 83 ? 3.464 17.323 -0.203 1.00 93.25 83 LEU A C 1
ATOM 627 O O . LEU A 1 83 ? 3.662 17.355 -1.414 1.00 93.25 83 LEU A O 1
ATOM 631 N N . ALA A 1 84 ? 4.177 18.060 0.652 1.00 91.50 84 ALA A N 1
ATOM 632 C CA . ALA A 1 84 ? 5.295 18.902 0.233 1.00 91.50 84 ALA A CA 1
ATOM 633 C C . ALA A 1 84 ? 6.437 18.061 -0.359 1.00 91.50 84 ALA A C 1
ATOM 635 O O . ALA A 1 84 ? 6.978 18.415 -1.405 1.00 91.50 84 ALA A O 1
ATOM 636 N N . TYR A 1 85 ? 6.747 16.920 0.266 1.00 91.56 85 TYR A N 1
ATOM 637 C CA . TYR A 1 85 ? 7.693 15.946 -0.270 1.00 91.56 85 TYR A CA 1
ATOM 638 C C . TYR A 1 85 ? 7.245 15.429 -1.640 1.00 91.56 85 TYR A C 1
ATOM 640 O O . TYR A 1 85 ? 8.031 15.476 -2.574 1.00 91.56 85 TYR A O 1
ATOM 648 N N . PHE A 1 86 ? 5.979 15.027 -1.797 1.00 90.81 86 PHE A N 1
ATOM 649 C CA . PHE A 1 86 ? 5.444 14.589 -3.089 1.00 90.81 86 PHE A CA 1
ATOM 650 C C . PHE A 1 86 ? 5.603 15.644 -4.185 1.00 90.81 86 PHE A C 1
ATOM 652 O O . PHE A 1 86 ? 5.942 15.302 -5.315 1.00 90.81 86 PHE A O 1
ATOM 659 N N . LEU A 1 87 ? 5.384 16.922 -3.868 1.00 88.75 87 LEU A N 1
ATOM 660 C CA . LEU A 1 87 ? 5.562 17.999 -4.836 1.00 88.75 87 LEU A CA 1
ATOM 661 C C . LEU A 1 87 ? 7.034 18.143 -5.250 1.00 88.75 87 LEU A C 1
ATOM 663 O O . LEU A 1 87 ? 7.320 18.252 -6.438 1.00 88.75 87 LEU A O 1
ATOM 667 N N . ALA A 1 88 ? 7.963 18.091 -4.291 1.00 86.19 88 ALA A N 1
ATOM 668 C CA . ALA A 1 88 ? 9.398 18.132 -4.569 1.00 86.19 88 ALA A CA 1
ATOM 669 C C . ALA A 1 88 ? 9.869 16.907 -5.375 1.00 86.19 88 ALA A C 1
ATOM 671 O O . ALA A 1 88 ? 10.589 17.052 -6.361 1.00 86.19 88 ALA A O 1
ATOM 672 N N . ASP A 1 89 ? 9.409 15.714 -5.000 1.00 82.81 89 ASP A N 1
ATOM 673 C CA . ASP A 1 89 ? 9.728 14.452 -5.672 1.00 82.81 89 ASP A CA 1
ATOM 674 C C . ASP A 1 89 ? 9.138 14.409 -7.092 1.00 82.81 89 ASP A C 1
ATOM 676 O O . ASP A 1 89 ? 9.777 13.946 -8.031 1.00 82.81 89 ASP A O 1
ATOM 680 N N . SER A 1 90 ? 7.958 15.007 -7.296 1.00 81.88 90 SER A N 1
ATOM 681 C CA . SER A 1 90 ? 7.355 15.169 -8.627 1.00 81.88 90 SER A CA 1
ATOM 682 C C . SER A 1 90 ? 8.171 16.091 -9.532 1.00 81.88 90 SER A C 1
ATOM 684 O O . SER A 1 90 ? 8.260 15.837 -10.729 1.00 81.88 90 SER A O 1
ATOM 686 N N . VAL A 1 91 ? 8.802 17.138 -8.984 1.00 80.06 91 VAL A N 1
ATOM 687 C CA . VAL A 1 91 ? 9.753 17.965 -9.746 1.00 80.06 91 VAL A CA 1
ATOM 688 C C . VAL A 1 91 ? 10.977 17.135 -10.139 1.00 80.06 91 VAL A C 1
ATOM 690 O O . VAL A 1 91 ? 11.400 17.189 -11.289 1.00 80.06 91 VAL A O 1
ATOM 693 N N . GLY A 1 92 ? 11.501 16.314 -9.224 1.00 67.38 92 GLY A N 1
ATOM 694 C CA . GLY A 1 92 ? 12.592 15.376 -9.510 1.00 67.38 92 GLY A CA 1
ATOM 695 C C . GLY A 1 92 ? 12.232 14.319 -10.561 1.00 67.38 92 GLY A C 1
ATOM 696 O O . GLY A 1 92 ? 13.072 13.959 -11.384 1.00 67.38 92 GLY A O 1
ATOM 697 N N . ALA A 1 93 ? 10.975 13.873 -10.601 1.00 67.62 93 ALA A N 1
ATOM 698 C CA . ALA A 1 93 ? 10.482 12.919 -11.593 1.00 67.62 93 ALA A CA 1
ATOM 699 C C . ALA A 1 93 ? 10.563 13.447 -13.037 1.00 67.62 93 ALA A C 1
ATOM 701 O O . ALA A 1 93 ? 10.835 12.668 -13.948 1.00 67.62 93 ALA A O 1
ATOM 702 N N . PHE A 1 94 ? 10.446 14.764 -13.258 1.00 65.44 94 PHE A N 1
ATOM 703 C CA . PHE A 1 94 ? 10.711 15.362 -14.579 1.00 65.44 94 PHE A CA 1
ATOM 704 C C . PHE A 1 94 ? 12.171 15.203 -15.034 1.00 65.44 94 PHE A C 1
ATOM 706 O O . PHE A 1 94 ? 12.444 15.259 -16.230 1.00 65.44 94 PHE A O 1
ATOM 713 N N . PHE A 1 95 ? 13.096 14.964 -14.103 1.00 60.03 95 PHE A N 1
ATOM 714 C CA . PHE A 1 95 ? 14.521 14.742 -14.360 1.00 60.03 95 PHE A CA 1
ATOM 715 C C . PHE A 1 95 ? 14.934 13.268 -14.198 1.00 60.03 95 PHE A C 1
ATOM 717 O O . PHE A 1 95 ? 16.108 12.974 -13.981 1.00 60.03 95 PHE A O 1
ATOM 724 N N . GLY A 1 96 ? 13.980 12.334 -14.299 1.00 53.88 96 GLY A N 1
ATOM 725 C CA . GLY A 1 96 ? 14.242 10.893 -14.203 1.00 53.88 96 GLY A CA 1
ATOM 726 C C . GLY A 1 96 ? 14.116 10.302 -12.795 1.00 53.88 96 GLY A C 1
ATOM 727 O O . GLY A 1 96 ? 14.563 9.180 -12.568 1.00 53.88 96 GLY A O 1
ATOM 728 N N . GLY A 1 97 ? 13.516 11.030 -11.847 1.00 57.28 97 GLY A N 1
ATOM 729 C CA . GLY A 1 97 ? 13.102 10.485 -10.549 1.00 57.28 97 GLY A CA 1
ATOM 730 C C . GLY A 1 97 ? 12.033 9.392 -10.681 1.00 57.28 97 GLY A C 1
ATOM 731 O O . GLY A 1 97 ? 11.249 9.373 -11.632 1.00 57.28 97 GLY A O 1
ATOM 732 N N . VAL A 1 98 ? 12.003 8.465 -9.722 1.00 66.19 98 VAL A N 1
ATOM 733 C CA . VAL A 1 98 ? 11.230 7.222 -9.828 1.00 66.19 98 VAL A CA 1
ATOM 734 C C . VAL A 1 98 ? 10.004 7.261 -8.910 1.00 66.19 98 VAL A C 1
ATOM 736 O O . VAL A 1 98 ? 10.130 7.473 -7.713 1.00 66.19 98 VAL A O 1
ATOM 739 N N . LEU A 1 99 ? 8.813 7.019 -9.475 1.00 74.75 99 LEU A N 1
ATOM 740 C CA . LEU A 1 99 ? 7.577 6.680 -8.743 1.00 74.75 99 LEU A CA 1
ATOM 741 C C . LEU A 1 99 ? 7.128 7.641 -7.604 1.00 74.75 99 LEU A C 1
ATOM 743 O O . LEU A 1 99 ? 6.726 7.176 -6.529 1.00 74.75 99 LEU A O 1
ATOM 747 N N . PRO A 1 100 ? 7.020 8.965 -7.832 1.00 84.12 100 PRO A N 1
ATOM 748 C CA . PRO A 1 100 ? 6.637 9.915 -6.777 1.00 84.12 100 PRO A CA 1
ATOM 749 C C . PRO A 1 100 ? 5.260 9.624 -6.159 1.00 84.12 100 PRO A C 1
ATOM 751 O O . PRO A 1 100 ? 5.031 9.816 -4.964 1.00 84.12 100 PRO A O 1
ATOM 754 N N . GLN A 1 101 ? 4.330 9.092 -6.958 1.00 87.06 101 GLN A N 1
ATOM 755 C CA . GLN A 1 101 ? 2.995 8.710 -6.490 1.00 87.06 101 GLN A CA 1
ATOM 756 C C . GLN A 1 101 ? 3.032 7.528 -5.507 1.00 87.06 101 GLN A C 1
ATOM 758 O O . GLN A 1 101 ? 2.265 7.515 -4.541 1.00 87.06 101 GLN A O 1
ATOM 763 N N . ALA A 1 102 ? 3.924 6.552 -5.718 1.00 89.56 102 ALA A N 1
ATOM 764 C CA . ALA A 1 102 ? 4.050 5.400 -4.828 1.00 89.56 102 ALA A CA 1
ATOM 765 C C . ALA A 1 102 ? 4.694 5.818 -3.504 1.00 89.56 102 ALA A C 1
ATOM 767 O O . ALA A 1 102 ? 4.182 5.474 -2.440 1.00 89.56 102 ALA A O 1
ATOM 768 N N . ASN A 1 103 ? 5.739 6.645 -3.567 1.00 91.38 103 ASN A N 1
ATOM 769 C CA . ASN A 1 103 ? 6.400 7.212 -2.394 1.00 91.38 103 ASN A CA 1
ATOM 770 C C . ASN A 1 103 ? 5.440 8.027 -1.528 1.00 91.38 103 ASN A C 1
ATOM 772 O O . ASN A 1 103 ? 5.372 7.836 -0.311 1.00 91.38 103 ASN A O 1
ATOM 776 N N . PHE A 1 104 ? 4.623 8.872 -2.157 1.00 93.06 104 PHE A N 1
ATOM 777 C CA . PHE A 1 104 ? 3.569 9.601 -1.463 1.00 93.06 104 PHE A CA 1
ATOM 778 C C . PHE A 1 104 ? 2.578 8.664 -0.766 1.00 93.06 104 PHE A C 1
ATOM 780 O O . PHE A 1 104 ? 2.285 8.848 0.415 1.00 93.06 104 PHE A O 1
ATOM 787 N N . ALA A 1 105 ? 2.076 7.643 -1.467 1.00 94.19 105 ALA A N 1
ATOM 788 C CA . ALA A 1 105 ? 1.123 6.696 -0.898 1.00 94.19 105 ALA A CA 1
ATOM 789 C C . ALA A 1 105 ? 1.725 5.897 0.274 1.00 94.19 105 ALA A C 1
ATOM 791 O O . ALA A 1 105 ? 1.064 5.737 1.302 1.00 94.19 105 ALA A O 1
ATOM 792 N N . ILE A 1 106 ? 2.984 5.457 0.163 1.00 95.50 106 ILE A N 1
ATOM 793 C CA . ILE A 1 106 ? 3.731 4.767 1.227 1.00 95.50 106 ILE A CA 1
ATOM 794 C C . ILE A 1 106 ? 3.834 5.648 2.475 1.00 95.50 106 ILE A C 1
ATOM 796 O O . ILE A 1 106 ? 3.482 5.215 3.575 1.00 95.50 106 ILE A O 1
ATOM 800 N N . LEU A 1 107 ? 4.272 6.897 2.315 1.00 95.50 107 LEU A N 1
ATOM 801 C CA . LEU A 1 107 ? 4.411 7.838 3.425 1.00 95.50 107 LEU A CA 1
ATOM 802 C C . LEU A 1 107 ? 3.051 8.219 4.026 1.00 95.50 107 LEU A C 1
ATOM 804 O O . LEU A 1 107 ? 2.915 8.321 5.245 1.00 95.50 107 LEU A O 1
ATOM 808 N N . LEU A 1 108 ? 2.015 8.367 3.199 1.00 94.75 108 LEU A N 1
ATOM 809 C CA . LEU A 1 108 ? 0.662 8.649 3.670 1.00 94.75 108 LEU A CA 1
ATOM 810 C C . LEU A 1 108 ? 0.117 7.493 4.518 1.00 94.75 108 LEU A C 1
ATOM 812 O O . LEU A 1 108 ? -0.462 7.733 5.582 1.00 94.75 108 LEU A O 1
ATOM 816 N N . VAL A 1 109 ? 0.327 6.240 4.098 1.00 95.62 109 VAL A N 1
ATOM 817 C CA . VAL A 1 109 ? -0.000 5.065 4.922 1.00 95.62 109 VAL A CA 1
ATOM 818 C C . VAL A 1 109 ? 0.818 5.080 6.208 1.00 95.62 109 VAL A C 1
ATOM 820 O O . VAL A 1 109 ? 0.240 4.920 7.281 1.00 95.62 109 VAL A O 1
ATOM 823 N N . ALA A 1 110 ? 2.116 5.378 6.145 1.00 96.12 110 ALA A N 1
ATOM 824 C CA . ALA A 1 110 ? 2.962 5.463 7.331 1.00 96.12 110 ALA A CA 1
ATOM 825 C C . ALA A 1 110 ? 2.442 6.478 8.356 1.00 96.12 110 ALA A C 1
ATOM 827 O O . ALA A 1 110 ? 2.308 6.146 9.535 1.00 96.12 110 ALA A O 1
ATOM 828 N N . VAL A 1 111 ? 2.047 7.677 7.927 1.00 94.88 111 VAL A N 1
ATOM 829 C CA . VAL A 1 111 ? 1.472 8.696 8.818 1.00 94.88 111 VAL A CA 1
ATOM 830 C C . VAL A 1 111 ? 0.093 8.275 9.333 1.00 94.88 111 VAL A C 1
ATOM 832 O O . VAL A 1 111 ? -0.190 8.369 10.530 1.00 94.88 111 VAL A O 1
ATOM 835 N N . THR A 1 112 ? -0.783 7.785 8.456 1.00 93.06 112 THR A N 1
ATOM 836 C CA . THR A 1 112 ? -2.153 7.403 8.837 1.00 93.06 112 THR A CA 1
ATOM 837 C C . THR A 1 112 ? -2.213 6.115 9.663 1.00 93.06 112 THR A C 1
ATOM 839 O O . THR A 1 112 ? -3.178 5.921 10.408 1.00 93.06 112 THR A O 1
ATOM 842 N N . SER A 1 113 ? -1.162 5.288 9.636 1.00 93.25 113 SER A N 1
ATOM 843 C CA . SER A 1 113 ? -1.072 4.022 10.374 1.00 93.25 113 SER A CA 1
ATOM 844 C C . SER A 1 113 ? -1.198 4.200 11.889 1.00 93.25 113 SER A C 1
ATOM 846 O O . SER A 1 113 ? -1.836 3.398 12.580 1.00 93.25 113 SER A O 1
ATOM 848 N N . PHE A 1 114 ? -0.699 5.329 12.399 1.00 91.69 114 PHE A N 1
ATOM 849 C CA . PHE A 1 114 ? -0.838 5.739 13.790 1.00 91.69 114 PHE A CA 1
ATOM 850 C C . PHE A 1 114 ? -2.314 5.849 14.216 1.00 91.69 114 PHE A C 1
ATOM 852 O O . PHE A 1 114 ? -2.623 5.707 15.397 1.00 91.69 114 PHE A O 1
ATOM 859 N N . ASP A 1 115 ? -3.257 6.032 13.291 1.00 88.56 115 ASP A N 1
ATOM 860 C CA . ASP A 1 115 ? -4.688 6.088 13.597 1.00 88.56 115 ASP A CA 1
ATOM 861 C C . ASP A 1 115 ? -5.534 4.961 13.001 1.00 88.56 115 ASP A C 1
ATOM 863 O O . ASP A 1 115 ? -6.737 5.096 12.762 1.00 88.56 115 ASP A O 1
ATOM 867 N N . LEU A 1 116 ? -4.943 3.786 12.826 1.00 86.69 116 LEU A N 1
ATOM 868 C CA . LEU A 1 116 ? -5.687 2.578 12.466 1.00 86.69 116 LEU A CA 1
ATOM 869 C C . LEU A 1 116 ? -6.528 2.031 13.630 1.00 86.69 116 LEU A C 1
ATOM 871 O O . LEU A 1 116 ? -6.303 0.922 14.095 1.00 86.69 116 LEU A O 1
ATOM 875 N N . LYS A 1 117 ? -7.473 2.804 14.172 1.00 88.00 117 LYS A N 1
ATOM 876 C CA . LYS A 1 117 ? -8.306 2.363 15.306 1.00 88.00 117 LYS A CA 1
ATOM 877 C C . LYS A 1 117 ? -9.511 1.548 14.858 1.00 88.00 117 LYS A C 1
ATOM 879 O O . LYS A 1 117 ? -9.875 0.572 15.507 1.00 88.00 117 LYS A O 1
ATOM 884 N N . THR A 1 118 ? -10.134 1.948 13.755 1.00 88.62 118 THR A N 1
ATOM 885 C CA . THR A 1 118 ? -11.392 1.359 13.283 1.00 88.62 118 THR A CA 1
ATOM 886 C C . THR A 1 118 ? -11.166 0.366 12.150 1.00 88.62 118 THR A C 1
ATOM 888 O O . THR A 1 118 ? -10.212 0.492 11.382 1.00 88.62 118 THR A O 1
ATOM 891 N N . ARG A 1 119 ? -12.102 -0.578 11.993 1.00 87.38 119 ARG A N 1
ATOM 892 C CA . ARG A 1 119 ? -12.131 -1.502 10.847 1.00 87.38 119 ARG A CA 1
ATOM 893 C C . ARG A 1 119 ? -12.099 -0.795 9.506 1.00 87.38 119 ARG A C 1
ATOM 895 O O . ARG A 1 119 ? -11.369 -1.205 8.610 1.00 87.38 119 ARG A O 1
ATOM 902 N N . ARG A 1 120 ? -12.873 0.281 9.372 1.00 88.19 120 ARG A N 1
ATOM 903 C CA . ARG A 1 120 ? -12.893 1.089 8.153 1.00 88.19 120 ARG A CA 1
ATOM 904 C C . ARG A 1 120 ? -11.505 1.639 7.821 1.00 88.19 120 ARG A C 1
ATOM 906 O O . ARG A 1 120 ? -11.115 1.567 6.665 1.00 88.19 120 ARG A O 1
ATOM 913 N N . ASN A 1 121 ? -10.750 2.113 8.815 1.00 90.12 121 ASN A N 1
ATOM 914 C CA . ASN A 1 121 ? -9.391 2.611 8.588 1.00 90.12 121 ASN A CA 1
ATOM 915 C C . ASN A 1 121 ? -8.450 1.481 8.130 1.00 90.12 121 ASN A C 1
ATOM 917 O O . ASN A 1 121 ? -7.645 1.699 7.231 1.00 90.12 121 ASN A O 1
ATOM 921 N N . CYS A 1 122 ? -8.585 0.271 8.685 1.00 91.00 122 CYS A N 1
ATOM 922 C CA . CYS A 1 122 ? -7.839 -0.907 8.226 1.00 91.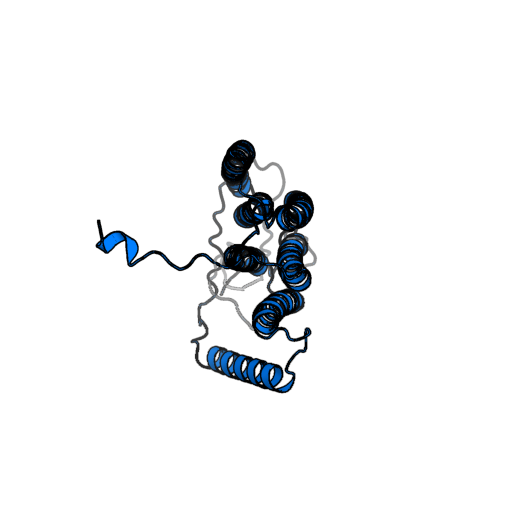00 122 CYS A CA 1
ATOM 923 C C . CYS A 1 122 ? -8.157 -1.270 6.765 1.00 91.00 122 CYS A C 1
ATOM 925 O O . CYS A 1 122 ? -7.234 -1.471 5.980 1.00 91.00 122 CYS A O 1
ATOM 927 N N . TYR A 1 123 ? -9.436 -1.267 6.371 1.00 90.69 123 TYR A N 1
ATOM 928 C CA . TYR A 1 123 ? -9.828 -1.446 4.967 1.00 90.69 123 TYR A CA 1
ATOM 929 C C . TYR A 1 123 ? -9.264 -0.344 4.069 1.00 90.69 123 TYR A C 1
ATOM 931 O O . TYR A 1 123 ? -8.744 -0.640 3.000 1.00 90.69 123 TYR A O 1
ATOM 939 N N . SER A 1 124 ? -9.335 0.921 4.492 1.00 91.62 124 SER A N 1
ATOM 940 C CA . SER A 1 124 ? -8.755 2.034 3.735 1.00 91.62 124 SER A CA 1
ATOM 941 C C . SER A 1 124 ? -7.246 1.873 3.552 1.00 91.62 124 SER A C 1
ATOM 943 O O . SER A 1 124 ? -6.751 2.108 2.458 1.00 91.62 124 SER A O 1
ATOM 945 N N . SER A 1 125 ? -6.523 1.409 4.574 1.00 93.00 125 SER A N 1
ATOM 946 C CA . SER A 1 125 ? -5.089 1.127 4.456 1.00 93.00 125 SER A CA 1
ATOM 947 C C . SER A 1 125 ? -4.796 -0.014 3.482 1.00 93.00 125 SER A C 1
ATOM 949 O O . SER A 1 125 ? -3.847 0.091 2.710 1.00 93.00 125 SER A O 1
ATOM 951 N N . LEU A 1 126 ? -5.617 -1.072 3.469 1.00 93.94 126 LEU A N 1
ATOM 952 C CA . LEU A 1 126 ? -5.503 -2.138 2.470 1.00 93.94 126 LEU A CA 1
ATOM 953 C C . LEU A 1 126 ? -5.763 -1.611 1.055 1.00 93.94 126 LEU A C 1
ATOM 955 O O . LEU A 1 126 ? -4.980 -1.892 0.156 1.00 93.94 126 LEU A O 1
ATOM 959 N N . TRP A 1 127 ? -6.791 -0.788 0.851 1.00 93.69 127 TRP A N 1
ATOM 960 C CA . TRP A 1 127 ? -7.060 -0.177 -0.454 1.00 93.69 127 TRP A CA 1
ATOM 961 C C . TRP A 1 127 ? -5.923 0.723 -0.938 1.00 93.69 127 TRP A C 1
ATOM 963 O O . TRP A 1 127 ? -5.560 0.668 -2.109 1.00 93.69 127 TRP A O 1
ATOM 973 N N . ILE A 1 128 ? -5.318 1.511 -0.046 1.00 93.44 128 ILE A N 1
ATOM 974 C CA . ILE A 1 128 ? -4.145 2.314 -0.411 1.00 93.44 128 ILE A CA 1
ATOM 975 C C . ILE A 1 128 ? -2.953 1.398 -0.731 1.00 93.44 128 ILE A C 1
ATOM 977 O O . ILE A 1 128 ? -2.243 1.654 -1.698 1.00 93.44 128 ILE A O 1
ATOM 981 N N . SER A 1 129 ? -2.763 0.288 -0.006 1.00 95.00 129 SER A N 1
ATOM 982 C CA . SER A 1 129 ? -1.726 -0.696 -0.357 1.00 95.00 129 SER A CA 1
ATOM 983 C C . SER A 1 129 ? -1.961 -1.370 -1.712 1.00 95.00 129 SER A C 1
ATOM 985 O O . SER A 1 129 ? -0.997 -1.625 -2.424 1.00 95.00 129 SER A O 1
ATOM 987 N N . LEU A 1 130 ? -3.219 -1.583 -2.120 1.00 95.69 130 LEU A N 1
ATOM 988 C CA . LEU A 1 130 ? -3.533 -2.048 -3.473 1.00 95.69 130 LEU A CA 1
ATOM 989 C C . LEU A 1 130 ? -3.120 -1.018 -4.522 1.00 95.69 130 LEU A C 1
ATOM 991 O O . LEU A 1 130 ? -2.573 -1.390 -5.551 1.00 95.69 130 LEU A O 1
ATOM 995 N N . ALA A 1 131 ? -3.357 0.270 -4.261 1.00 93.62 131 ALA A N 1
ATOM 996 C CA . ALA A 1 131 ? -2.921 1.335 -5.158 1.00 93.62 131 ALA A CA 1
ATOM 997 C C . ALA A 1 131 ? -1.387 1.378 -5.281 1.00 93.62 131 ALA A C 1
ATOM 999 O O . ALA A 1 131 ? -0.875 1.534 -6.383 1.00 93.62 131 ALA A O 1
ATOM 1000 N N . ILE A 1 132 ? -0.652 1.167 -4.182 1.00 93.69 132 ILE A N 1
ATOM 1001 C CA . ILE A 1 132 ? 0.817 1.043 -4.203 1.00 93.69 132 ILE A CA 1
ATOM 1002 C C . ILE A 1 132 ? 1.245 -0.165 -5.049 1.00 93.69 132 ILE A C 1
ATOM 1004 O O . ILE A 1 132 ? 2.119 -0.036 -5.903 1.00 93.69 132 ILE A O 1
ATOM 1008 N N . LEU A 1 133 ? 0.603 -1.322 -4.856 1.00 93.88 133 LEU A N 1
ATOM 1009 C CA . LEU A 1 133 ? 0.877 -2.525 -5.642 1.00 93.88 133 LEU A CA 1
ATOM 1010 C C . LEU A 1 133 ? 0.581 -2.304 -7.133 1.00 93.88 133 LEU A C 1
ATOM 1012 O O . LEU A 1 133 ? 1.380 -2.689 -7.977 1.00 93.88 133 LEU A O 1
ATOM 1016 N N . TYR A 1 134 ? -0.525 -1.637 -7.464 1.00 91.62 134 TYR A N 1
ATOM 1017 C CA . TYR A 1 134 ? -0.861 -1.246 -8.833 1.00 91.62 134 TYR A CA 1
ATOM 1018 C C . TYR A 1 134 ? 0.205 -0.329 -9.447 1.00 91.62 134 TYR A C 1
ATOM 1020 O O . TYR A 1 134 ? 0.616 -0.550 -10.581 1.00 91.62 134 TYR A O 1
ATOM 1028 N N . LEU A 1 135 ? 0.694 0.666 -8.702 1.00 89.00 135 LEU A N 1
ATOM 1029 C CA . LEU A 1 135 ? 1.759 1.548 -9.185 1.00 89.00 135 LEU A CA 1
ATOM 1030 C C . LEU A 1 135 ? 3.056 0.778 -9.461 1.00 89.00 135 LEU A C 1
ATOM 1032 O O . LEU A 1 135 ? 3.727 1.072 -10.444 1.00 89.00 135 LEU A O 1
ATOM 1036 N N . ALA A 1 136 ? 3.381 -0.237 -8.656 1.00 86.81 136 ALA A N 1
ATOM 1037 C CA . ALA A 1 136 ? 4.494 -1.140 -8.948 1.00 86.81 136 ALA A CA 1
ATOM 1038 C C . ALA A 1 136 ? 4.232 -2.002 -10.201 1.00 86.81 136 ALA A C 1
ATOM 1040 O O . ALA A 1 136 ? 5.148 -2.215 -10.992 1.00 86.81 136 ALA A O 1
ATOM 1041 N N . ALA A 1 137 ? 2.984 -2.433 -10.422 1.00 85.38 137 ALA A N 1
ATOM 1042 C CA . ALA A 1 137 ? 2.585 -3.237 -11.582 1.00 85.38 137 ALA A CA 1
ATOM 1043 C C . ALA A 1 137 ? 2.827 -2.525 -12.919 1.00 85.38 137 ALA A C 1
ATOM 1045 O O . ALA A 1 137 ? 3.137 -3.173 -13.910 1.00 85.38 137 ALA A O 1
ATOM 1046 N N . VAL A 1 138 ? 2.745 -1.190 -12.953 1.00 82.06 138 VAL A N 1
ATOM 1047 C CA . VAL A 1 138 ? 3.044 -0.400 -14.164 1.00 82.06 138 VAL A CA 1
ATOM 1048 C C . VAL A 1 138 ? 4.459 -0.688 -14.693 1.00 82.06 138 VAL A C 1
ATOM 1050 O O . VAL A 1 138 ? 4.681 -0.657 -15.904 1.00 82.06 138 VAL A O 1
ATOM 1053 N N . TYR A 1 139 ? 5.393 -1.020 -13.799 1.00 71.69 139 TYR A N 1
ATOM 1054 C CA . TYR A 1 139 ? 6.795 -1.310 -14.109 1.00 71.69 139 TYR A CA 1
ATOM 1055 C C . TYR A 1 139 ? 7.108 -2.813 -14.186 1.00 71.69 139 TYR A C 1
ATOM 1057 O O . TYR A 1 139 ? 8.229 -3.184 -14.527 1.00 71.69 139 TYR A O 1
ATOM 1065 N N . ALA A 1 140 ? 6.139 -3.681 -13.884 1.00 76.75 140 ALA A N 1
ATOM 1066 C CA . ALA A 1 140 ? 6.334 -5.118 -13.746 1.00 76.75 140 ALA A CA 1
ATOM 1067 C C . ALA A 1 140 ? 5.444 -5.886 -14.732 1.00 76.75 140 ALA A C 1
ATOM 1069 O O . ALA A 1 140 ? 4.230 -5.976 -14.560 1.00 76.75 140 ALA A O 1
ATOM 1070 N N . TRP A 1 141 ? 6.060 -6.444 -15.774 1.00 64.75 141 TRP A N 1
ATOM 1071 C CA . TRP A 1 141 ? 5.376 -7.179 -16.849 1.00 64.75 141 TRP A CA 1
ATOM 1072 C C . TRP A 1 141 ? 5.758 -8.667 -16.883 1.00 64.75 141 TRP A C 1
ATOM 1074 O O . TRP A 1 141 ? 5.613 -9.341 -17.901 1.00 64.75 141 TRP A O 1
ATOM 1084 N N . ASP A 1 142 ? 6.276 -9.190 -15.775 1.00 72.25 142 ASP A N 1
ATOM 1085 C CA . ASP A 1 142 ? 6.830 -10.531 -15.639 1.00 72.25 142 ASP A CA 1
ATOM 1086 C C . ASP A 1 142 ? 5.995 -11.420 -14.696 1.00 72.25 142 ASP A C 1
ATOM 1088 O O . ASP A 1 142 ? 5.314 -10.963 -13.778 1.00 72.25 142 ASP A O 1
ATOM 1092 N N . TYR A 1 143 ? 6.056 -12.739 -14.905 1.00 79.81 143 TYR A N 1
ATOM 1093 C CA . TYR A 1 143 ? 5.314 -13.717 -14.098 1.00 79.81 143 TYR A CA 1
ATOM 1094 C C . TYR A 1 143 ? 5.572 -13.649 -12.577 1.00 79.81 143 TYR A C 1
ATOM 1096 O O . TYR A 1 143 ? 4.615 -13.846 -11.821 1.00 79.81 143 TYR A O 1
ATOM 1104 N N . PRO A 1 144 ? 6.799 -13.361 -12.086 1.00 80.56 144 PRO A N 1
ATOM 1105 C CA . PRO A 1 144 ? 7.059 -13.211 -10.654 1.00 80.56 144 PRO A CA 1
ATOM 1106 C C . PRO A 1 144 ? 6.197 -12.144 -9.970 1.00 80.56 144 PRO A C 1
ATOM 1108 O O . PRO A 1 144 ? 5.820 -12.328 -8.811 1.00 80.56 144 PRO A O 1
ATOM 1111 N N . PHE A 1 145 ? 5.792 -11.083 -10.678 1.00 83.19 145 PHE A N 1
ATOM 1112 C CA . PHE A 1 145 ? 4.901 -10.067 -10.119 1.00 83.19 145 PHE A CA 1
ATOM 1113 C C . PHE A 1 145 ? 3.538 -10.646 -9.699 1.00 83.19 145 PHE A C 1
ATOM 1115 O O . PHE A 1 145 ? 2.958 -10.236 -8.690 1.00 83.19 145 PHE A O 1
ATOM 1122 N N . GLY A 1 146 ? 3.058 -11.681 -10.397 1.00 85.25 146 GLY A N 1
ATOM 1123 C CA . GLY A 1 146 ? 1.833 -12.401 -10.041 1.00 85.25 146 GLY A CA 1
ATOM 1124 C C . GLY A 1 146 ? 1.873 -13.022 -8.638 1.00 85.25 146 GLY A C 1
ATOM 1125 O O . GLY A 1 146 ? 0.840 -13.097 -7.969 1.00 85.25 146 GLY A O 1
ATOM 1126 N N . ILE A 1 147 ? 3.059 -13.391 -8.139 1.00 85.75 147 ILE A N 1
ATOM 1127 C CA . ILE A 1 147 ? 3.236 -13.905 -6.771 1.00 85.75 147 ILE A CA 1
ATOM 1128 C C . ILE A 1 147 ? 2.947 -12.801 -5.749 1.00 85.75 147 ILE A C 1
ATOM 1130 O O . ILE A 1 147 ? 2.274 -13.051 -4.751 1.00 85.75 147 ILE A O 1
ATOM 1134 N N . LEU A 1 148 ? 3.396 -11.569 -6.003 1.00 87.62 148 LEU A N 1
ATOM 1135 C CA . LEU A 1 148 ? 3.141 -10.428 -5.118 1.00 87.62 148 LEU A CA 1
ATOM 1136 C C . LEU A 1 148 ? 1.645 -10.092 -5.065 1.00 87.62 148 LEU A C 1
ATOM 1138 O O . LEU A 1 148 ? 1.103 -9.858 -3.984 1.00 87.62 148 LEU A O 1
ATOM 1142 N N . VAL A 1 149 ? 0.951 -10.160 -6.205 1.00 92.06 149 VAL A N 1
ATOM 1143 C CA . VAL A 1 149 ? -0.512 -10.004 -6.272 1.00 92.06 149 VAL A CA 1
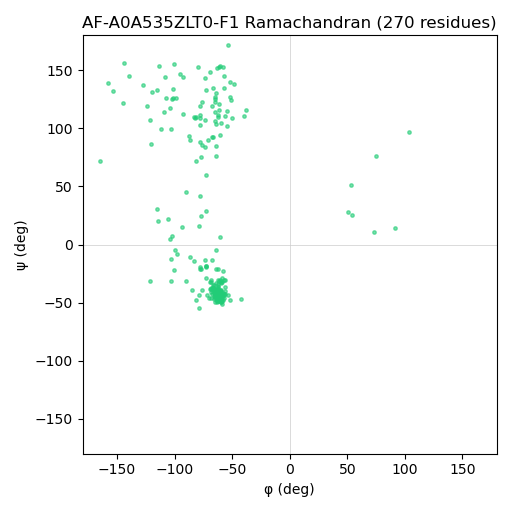ATOM 1144 C C . VAL A 1 149 ? -1.229 -11.106 -5.492 1.00 92.06 149 VAL A C 1
ATOM 1146 O O . VAL A 1 149 ? -2.164 -10.820 -4.737 1.00 92.06 149 VAL A O 1
ATOM 1149 N N . ALA A 1 150 ? -0.777 -12.356 -5.610 1.00 88.06 150 ALA A N 1
ATOM 1150 C CA . ALA A 1 150 ? -1.331 -13.474 -4.853 1.00 88.06 150 ALA A CA 1
ATOM 1151 C C . ALA A 1 150 ? -1.117 -13.299 -3.340 1.00 88.06 150 ALA A C 1
ATOM 1153 O O . ALA A 1 150 ? -2.068 -13.428 -2.568 1.00 88.06 150 ALA A O 1
ATOM 1154 N N . LEU A 1 151 ? 0.093 -12.932 -2.907 1.00 88.31 151 LEU A N 1
ATOM 1155 C CA . LEU A 1 151 ? 0.413 -12.666 -1.499 1.00 88.31 151 LEU A CA 1
ATOM 1156 C C . LEU A 1 151 ? -0.429 -11.521 -0.927 1.00 88.31 151 LEU A C 1
ATOM 1158 O O . LEU A 1 151 ? -0.970 -11.636 0.176 1.00 88.31 151 LEU A O 1
ATOM 1162 N N . TRP A 1 152 ? -0.592 -10.434 -1.682 1.00 94.25 152 TRP A N 1
ATOM 1163 C CA . TRP A 1 152 ? -1.456 -9.327 -1.284 1.00 94.25 152 TRP A CA 1
ATOM 1164 C C . TRP A 1 152 ? -2.923 -9.770 -1.166 1.00 94.25 152 TRP A C 1
ATOM 1166 O O . TRP A 1 152 ? -3.596 -9.456 -0.181 1.00 94.25 152 TRP A O 1
ATOM 1176 N N . SER A 1 153 ? -3.404 -10.576 -2.116 1.00 92.00 153 SER A N 1
ATOM 1177 C CA . SER A 1 153 ? -4.768 -11.121 -2.108 1.00 92.00 153 SER A CA 1
ATOM 1178 C C . SER A 1 153 ? -5.014 -12.047 -0.911 1.00 92.00 153 SER A C 1
ATOM 1180 O O . SER A 1 153 ? -6.078 -11.984 -0.294 1.00 92.00 153 SER A O 1
ATOM 1182 N N . ILE A 1 154 ? -4.017 -12.849 -0.520 1.00 88.69 154 ILE A N 1
ATOM 1183 C CA . ILE A 1 154 ? -4.053 -13.664 0.704 1.00 88.69 154 ILE A CA 1
ATOM 1184 C C . ILE A 1 154 ? -4.173 -12.768 1.941 1.00 88.69 154 ILE A C 1
ATOM 1186 O O . ILE A 1 154 ? -4.959 -13.073 2.836 1.00 88.69 154 ILE A O 1
ATOM 1190 N N . CYS A 1 155 ? -3.457 -11.640 1.992 1.00 89.94 155 CYS A N 1
ATOM 1191 C CA . CYS A 1 155 ? -3.571 -10.685 3.096 1.00 89.94 155 CYS A CA 1
ATOM 1192 C C . CYS A 1 155 ? -4.976 -10.069 3.179 1.00 89.94 155 CYS A C 1
ATOM 1194 O O . CYS A 1 155 ? -5.552 -9.984 4.265 1.00 89.94 155 CYS A O 1
ATOM 1196 N N . LEU A 1 156 ? -5.567 -9.692 2.040 1.00 91.94 156 LEU A N 1
ATOM 1197 C CA . LEU A 1 156 ? -6.944 -9.200 1.987 1.00 91.94 156 LEU A CA 1
ATOM 1198 C C . LEU A 1 156 ? -7.941 -10.264 2.471 1.00 91.94 156 LEU A C 1
ATOM 1200 O O . LEU A 1 156 ? -8.794 -9.970 3.311 1.00 91.94 156 LEU A O 1
ATOM 1204 N N . ALA A 1 157 ? -7.819 -11.497 1.974 1.00 87.94 157 ALA A N 1
ATOM 1205 C CA . ALA A 1 157 ? -8.678 -12.612 2.362 1.00 87.94 157 ALA A CA 1
ATOM 1206 C C . ALA A 1 157 ? -8.531 -12.956 3.852 1.00 87.94 157 ALA A C 1
ATOM 1208 O O . ALA A 1 157 ? -9.534 -13.144 4.540 1.00 87.94 157 ALA A O 1
ATOM 1209 N N . GLY A 1 158 ? -7.301 -12.969 4.371 1.00 85.56 158 GLY A N 1
ATOM 1210 C CA . GLY A 1 158 ? -6.997 -13.193 5.783 1.00 85.56 158 GLY A CA 1
ATOM 1211 C C . GLY A 1 158 ? -7.597 -12.115 6.682 1.00 85.56 158 GLY A C 1
ATOM 1212 O O . GLY A 1 158 ? -8.252 -12.432 7.675 1.00 85.56 158 GLY A O 1
ATOM 1213 N N . PHE A 1 159 ? -7.472 -10.838 6.305 1.00 88.81 159 PHE A N 1
ATOM 1214 C CA . PHE A 1 159 ? -8.120 -9.744 7.031 1.00 88.81 159 PHE A CA 1
ATOM 1215 C C . PHE A 1 159 ? -9.648 -9.845 6.981 1.00 88.81 159 PHE A C 1
ATOM 1217 O O . PHE A 1 159 ? -10.313 -9.687 8.009 1.00 88.81 159 PHE A O 1
ATOM 1224 N N . TRP A 1 160 ? -10.217 -10.135 5.808 1.00 86.12 160 TRP A N 1
ATOM 1225 C CA . TRP A 1 160 ? -11.658 -10.308 5.648 1.00 86.12 160 TRP A CA 1
ATOM 1226 C C . TRP A 1 160 ? -12.178 -11.448 6.531 1.00 86.12 160 TRP A C 1
ATOM 1228 O O . TRP A 1 160 ? -13.096 -11.221 7.324 1.00 86.12 160 TRP A O 1
ATOM 1238 N N . ALA A 1 161 ? -11.534 -12.617 6.482 1.00 82.12 161 ALA A N 1
ATOM 1239 C CA . ALA A 1 161 ? -11.865 -13.780 7.299 1.00 82.12 161 ALA A CA 1
ATOM 1240 C C . ALA A 1 161 ? -11.749 -13.470 8.796 1.00 82.12 161 ALA A C 1
ATOM 1242 O O . ALA A 1 161 ? -12.714 -13.675 9.528 1.00 82.12 161 ALA A O 1
ATOM 1243 N N . ALA A 1 162 ? -10.635 -12.883 9.249 1.00 81.50 162 ALA A N 1
ATOM 1244 C CA . ALA A 1 162 ? -10.459 -12.475 10.644 1.00 81.50 162 ALA A CA 1
ATOM 1245 C C . ALA A 1 162 ? -11.559 -11.502 11.095 1.00 81.50 162 ALA A C 1
ATOM 1247 O O . ALA A 1 162 ? -12.133 -11.645 12.175 1.00 81.50 162 ALA A O 1
ATOM 1248 N N . SER A 1 163 ? -11.916 -10.536 10.244 1.00 77.12 163 SER A N 1
ATOM 1249 C CA . SER A 1 163 ? -12.947 -9.547 10.557 1.00 77.12 163 SER A CA 1
ATOM 1250 C C . SER A 1 163 ? -14.359 -10.147 10.625 1.00 77.12 163 SER A C 1
ATOM 1252 O O . SER A 1 163 ? -15.189 -9.663 11.407 1.00 77.12 163 SER A O 1
ATOM 1254 N N . HIS A 1 164 ? -14.638 -11.175 9.817 1.00 75.81 164 HIS A N 1
ATOM 1255 C CA . HIS A 1 164 ? -15.929 -11.856 9.754 1.00 75.81 164 HIS A CA 1
ATOM 1256 C C . HIS A 1 164 ? -16.077 -12.883 10.882 1.00 75.81 164 HIS A C 1
ATOM 1258 O O . HIS A 1 164 ? -17.065 -12.841 11.609 1.00 75.81 164 HIS A O 1
ATOM 1264 N N . LEU A 1 165 ? -15.063 -13.722 11.102 1.00 72.38 165 LEU A N 1
ATOM 1265 C CA . LEU A 1 165 ? -15.034 -14.738 12.159 1.00 72.38 165 LEU A CA 1
ATOM 1266 C C . LEU A 1 165 ? -15.100 -14.122 13.558 1.00 72.38 165 LEU A C 1
ATOM 1268 O O . LEU A 1 165 ? -15.812 -14.633 14.417 1.00 72.38 165 LEU A O 1
ATOM 1272 N N . GLN A 1 166 ? -14.485 -12.952 13.762 1.00 70.06 166 GLN A N 1
ATOM 1273 C CA . GLN A 1 166 ? -14.610 -12.213 15.020 1.00 70.06 166 GLN A CA 1
ATOM 1274 C C . GLN A 1 166 ? -16.056 -11.770 15.321 1.00 70.06 166 GLN A C 1
ATOM 1276 O O . GLN A 1 166 ? -16.379 -11.497 16.470 1.00 70.06 166 GLN A O 1
ATOM 1281 N N . ARG A 1 167 ? -16.952 -11.681 14.325 1.00 70.00 167 ARG A N 1
ATOM 1282 C CA . ARG A 1 167 ? -18.384 -11.408 14.580 1.00 70.00 167 ARG A CA 1
ATOM 1283 C C . ARG A 1 167 ? -19.142 -12.638 15.075 1.00 70.00 167 ARG A C 1
ATOM 1285 O O . ARG A 1 167 ? -20.227 -12.483 15.620 1.00 70.00 167 ARG A O 1
ATOM 1292 N N . MET A 1 168 ? -18.588 -13.824 14.853 1.00 70.31 168 MET A N 1
ATOM 1293 C CA . MET A 1 168 ? -19.184 -15.111 15.205 1.00 70.31 168 MET A CA 1
ATOM 1294 C C . MET A 1 168 ? -18.525 -15.733 16.445 1.00 70.31 168 MET A C 1
ATOM 1296 O O . MET A 1 168 ? -18.835 -16.871 16.776 1.00 70.31 168 MET A O 1
ATOM 1300 N N . ASP A 1 169 ? -17.595 -15.011 17.086 1.00 66.25 169 ASP A N 1
ATOM 1301 C CA . ASP A 1 169 ? -16.741 -15.487 18.189 1.00 66.25 169 ASP A CA 1
ATOM 1302 C C . ASP A 1 169 ? -16.020 -16.817 17.875 1.00 66.25 169 ASP A C 1
ATOM 1304 O O . ASP A 1 169 ? -15.700 -17.628 18.744 1.00 66.25 169 ASP A O 1
ATOM 1308 N N . ALA A 1 170 ? -15.776 -17.055 16.584 1.00 65.56 170 ALA A N 1
ATOM 1309 C CA . ALA A 1 170 ? -15.185 -18.278 16.071 1.00 65.56 170 ALA A CA 1
ATOM 1310 C C . ALA A 1 170 ? -13.662 -18.132 15.951 1.00 65.56 170 ALA A C 1
ATOM 1312 O O . ALA A 1 170 ? -13.148 -17.074 15.578 1.00 65.56 170 ALA A O 1
ATOM 1313 N N . ARG A 1 171 ? -12.932 -19.221 16.225 1.00 65.19 171 ARG A N 1
ATOM 1314 C CA . ARG A 1 171 ? -11.484 -19.298 15.964 1.00 65.19 171 ARG A CA 1
ATOM 1315 C C . ARG A 1 171 ? -11.210 -19.114 14.471 1.00 65.19 171 ARG A C 1
ATOM 1317 O O . ARG A 1 171 ? -12.068 -19.437 13.649 1.00 65.19 171 ARG A O 1
ATOM 1324 N N . LEU A 1 172 ? -10.014 -18.625 14.130 1.00 63.84 172 LEU A N 1
ATOM 1325 C CA . LEU A 1 172 ? -9.588 -18.444 12.744 1.00 63.84 172 LEU A CA 1
ATOM 1326 C C . LEU A 1 172 ? -9.579 -19.804 12.018 1.00 63.84 172 LEU A C 1
ATOM 1328 O O . LEU A 1 172 ? -8.635 -20.580 12.119 1.00 63.84 172 LEU A O 1
ATOM 1332 N N . GLY A 1 173 ? -10.678 -20.119 11.342 1.00 60.28 173 GLY A N 1
ATOM 1333 C CA . GLY A 1 173 ? -10.879 -21.340 10.580 1.00 60.28 173 GLY A CA 1
ATOM 1334 C C . GLY A 1 173 ? -11.233 -20.957 9.157 1.00 60.28 173 GLY A C 1
ATOM 1335 O O . GLY A 1 173 ? -12.221 -20.264 8.926 1.00 60.28 173 GLY A O 1
ATOM 1336 N N . VAL A 1 174 ? -10.407 -21.368 8.201 1.00 60.75 174 VAL A N 1
ATOM 1337 C CA . VAL A 1 174 ? -10.660 -21.090 6.788 1.00 60.75 174 VAL A CA 1
ATOM 1338 C C . VAL A 1 174 ? -11.721 -22.079 6.296 1.00 60.75 174 VAL A C 1
ATOM 1340 O O . VAL A 1 174 ? -11.467 -23.285 6.329 1.00 60.75 174 VAL A O 1
ATOM 1343 N N . PRO A 1 175 ? -12.898 -21.627 5.824 1.00 67.62 175 PRO A N 1
ATOM 1344 C CA . PRO A 1 175 ? -13.880 -22.517 5.223 1.00 67.62 175 PRO A CA 1
ATOM 1345 C C . PRO A 1 175 ? -13.390 -22.931 3.830 1.00 67.62 175 PRO A C 1
ATOM 1347 O O . PRO A 1 175 ? -13.772 -22.342 2.820 1.00 67.62 175 PRO A O 1
ATOM 1350 N N . VAL A 1 176 ? -12.530 -23.954 3.785 1.00 71.81 176 VAL A N 1
ATOM 1351 C CA . VAL A 1 176 ? -11.916 -24.514 2.568 1.00 71.81 176 VAL A CA 1
ATOM 1352 C C . VAL A 1 176 ? -12.901 -24.662 1.398 1.00 71.81 176 VAL A C 1
ATOM 1354 O O . VAL A 1 176 ? -12.562 -24.193 0.313 1.00 71.81 176 VAL A O 1
ATOM 1357 N N . PRO A 1 177 ? -14.125 -25.213 1.562 1.00 68.88 177 PRO A N 1
ATOM 1358 C CA . PRO A 1 177 ? -15.049 -25.345 0.434 1.00 68.88 177 PRO A CA 1
ATOM 1359 C C . PRO A 1 177 ? -15.538 -23.995 -0.106 1.00 68.88 177 PRO A C 1
ATOM 1361 O O . PRO A 1 177 ? -15.626 -23.817 -1.317 1.00 68.88 177 PRO A O 1
ATOM 1364 N N . ALA A 1 178 ? -15.804 -23.013 0.759 1.00 69.56 178 ALA A N 1
ATOM 1365 C CA . ALA A 1 178 ? -16.232 -21.683 0.324 1.00 69.56 178 ALA A CA 1
ATOM 1366 C C . ALA A 1 178 ? -15.096 -20.929 -0.381 1.00 69.56 178 ALA A C 1
ATOM 1368 O O . ALA A 1 178 ? -15.325 -20.264 -1.389 1.00 69.56 178 ALA A O 1
ATOM 1369 N N . VAL A 1 179 ? -13.863 -21.078 0.115 1.00 71.31 179 VAL A N 1
ATOM 1370 C CA . VAL A 1 179 ? -12.668 -20.518 -0.529 1.00 71.31 179 VAL A CA 1
ATOM 1371 C C . VAL A 1 179 ? -12.424 -21.173 -1.886 1.00 71.31 179 VAL A C 1
ATOM 1373 O O . VAL A 1 179 ? -12.163 -20.466 -2.852 1.00 71.31 179 VAL A O 1
ATOM 1376 N N . ALA A 1 180 ? -12.571 -22.495 -1.993 1.00 71.69 180 ALA A N 1
ATOM 1377 C CA . ALA A 1 180 ? -12.423 -23.213 -3.256 1.00 71.69 180 ALA A CA 1
ATOM 1378 C C . ALA A 1 180 ? -13.466 -22.769 -4.295 1.00 71.69 180 ALA A C 1
ATOM 1380 O O . ALA A 1 180 ? -13.111 -22.509 -5.442 1.00 71.69 180 ALA A O 1
ATOM 1381 N N . VAL A 1 181 ? -14.731 -22.606 -3.890 1.00 76.06 181 VAL A N 1
ATOM 1382 C CA . VAL A 1 181 ? -15.795 -22.092 -4.769 1.00 76.06 181 VAL A CA 1
ATOM 1383 C C . VAL A 1 181 ? -15.523 -20.646 -5.184 1.00 76.06 181 VAL A C 1
ATOM 1385 O O . VAL A 1 181 ? -15.678 -20.314 -6.356 1.00 76.06 181 VAL A O 1
ATOM 1388 N N . ALA A 1 182 ? -15.078 -19.788 -4.263 1.00 72.00 182 ALA A N 1
ATOM 1389 C CA . ALA A 1 182 ? -14.748 -18.400 -4.574 1.00 72.00 182 ALA A CA 1
ATOM 1390 C C . ALA A 1 182 ? -13.553 -18.291 -5.534 1.00 72.00 182 ALA A C 1
ATOM 1392 O O . ALA A 1 182 ? -13.611 -17.519 -6.487 1.00 72.00 182 ALA A O 1
ATOM 1393 N N . LEU A 1 183 ? -12.500 -19.087 -5.323 1.00 74.25 183 LEU A N 1
ATOM 1394 C CA . LEU A 1 183 ? -11.342 -19.154 -6.217 1.00 74.25 183 LEU A CA 1
ATOM 1395 C C . LEU A 1 183 ? -11.727 -19.701 -7.592 1.00 74.25 183 LEU A C 1
ATOM 1397 O O . LEU A 1 183 ? -11.353 -19.111 -8.600 1.00 74.25 183 LEU A O 1
ATOM 1401 N N . GLY A 1 184 ? -12.511 -20.781 -7.645 1.00 77.38 184 GLY A N 1
ATOM 1402 C CA . GLY A 1 184 ? -13.015 -21.343 -8.898 1.00 77.38 184 GLY A CA 1
ATOM 1403 C C . GLY A 1 184 ? -13.897 -20.353 -9.661 1.00 77.38 184 GLY A C 1
ATOM 1404 O O . GLY A 1 184 ? -13.724 -20.167 -10.862 1.00 77.38 184 GLY A O 1
ATOM 1405 N N . GLY A 1 185 ? -14.790 -19.652 -8.957 1.00 78.50 185 GLY A N 1
ATOM 1406 C CA . GLY A 1 185 ? -15.625 -18.598 -9.528 1.00 78.50 185 GLY A CA 1
ATOM 1407 C C . GLY A 1 185 ? -14.811 -17.408 -10.038 1.00 78.50 185 GLY A C 1
ATOM 1408 O O . GLY A 1 185 ? -15.052 -16.939 -11.146 1.00 78.50 185 GLY A O 1
ATOM 1409 N N . ALA A 1 186 ? -13.814 -16.954 -9.275 1.00 73.44 186 ALA A N 1
ATOM 1410 C CA . ALA A 1 186 ? -12.917 -15.877 -9.688 1.00 73.44 186 ALA A CA 1
ATOM 1411 C C . ALA A 1 186 ? -12.069 -16.269 -10.907 1.00 73.44 186 ALA A C 1
ATOM 1413 O O . ALA A 1 186 ? -11.899 -15.453 -11.808 1.00 73.44 186 ALA A O 1
ATOM 1414 N N . LEU A 1 187 ? -11.590 -17.516 -10.970 1.00 75.12 187 LEU A N 1
ATOM 1415 C CA . LEU A 1 187 ? -10.860 -18.044 -12.121 1.00 75.12 187 LEU A CA 1
ATOM 1416 C C . LEU A 1 187 ? -11.753 -18.070 -13.367 1.00 75.12 187 LEU A C 1
ATOM 1418 O O . LEU A 1 187 ? -11.364 -17.546 -14.404 1.00 75.12 187 LEU A O 1
ATOM 1422 N N . LEU A 1 188 ? -12.965 -18.623 -13.259 1.00 81.50 188 LEU A N 1
ATOM 1423 C CA . LEU A 1 188 ? -13.926 -18.665 -14.365 1.00 81.50 188 LEU A CA 1
ATOM 1424 C C . LEU A 1 188 ? -14.296 -17.263 -14.847 1.00 81.50 188 LEU A C 1
ATOM 1426 O O . LEU A 1 188 ? -14.349 -17.023 -16.050 1.00 81.50 188 LEU A O 1
ATOM 1430 N N . LEU A 1 189 ? -14.514 -16.329 -13.920 1.00 85.44 189 LEU A N 1
ATOM 1431 C CA . LEU A 1 189 ? -14.827 -14.944 -14.247 1.00 85.44 189 LEU A CA 1
ATOM 1432 C C . LEU A 1 189 ? -13.628 -14.225 -14.873 1.00 85.44 189 LEU A C 1
ATOM 1434 O O . LEU A 1 189 ? -13.815 -13.456 -15.807 1.00 85.44 189 LEU A O 1
ATOM 1438 N N . GLY A 1 190 ? -12.409 -14.508 -14.413 1.00 74.06 190 GLY A N 1
ATOM 1439 C CA . GLY A 1 190 ? -11.172 -14.010 -15.011 1.00 74.06 190 GLY A CA 1
ATOM 1440 C C . GLY A 1 190 ? -10.953 -14.541 -16.427 1.00 74.06 190 GLY A C 1
ATOM 1441 O O . GLY A 1 190 ? -10.616 -13.768 -17.316 1.00 74.06 190 GLY A O 1
ATOM 1442 N N . VAL A 1 191 ? -11.216 -15.829 -16.668 1.00 73.81 191 VAL A N 1
ATOM 1443 C CA . VAL A 1 191 ? -11.159 -16.440 -18.007 1.00 73.81 191 VAL A CA 1
ATOM 1444 C C . VAL A 1 191 ? -12.238 -15.855 -18.912 1.00 73.81 191 VAL A C 1
ATOM 1446 O O . VAL A 1 191 ? -11.941 -15.455 -20.033 1.00 73.81 191 VAL A O 1
ATOM 1449 N N . ALA A 1 192 ? -13.476 -15.743 -18.428 1.00 82.06 192 ALA A N 1
ATOM 1450 C CA . ALA A 1 192 ? -14.555 -15.114 -19.179 1.00 82.06 192 ALA A CA 1
ATOM 1451 C C . ALA A 1 192 ? -14.208 -13.656 -19.513 1.00 82.06 192 ALA A C 1
ATOM 1453 O O . ALA A 1 192 ? -14.318 -13.249 -20.663 1.00 82.06 192 ALA A O 1
ATOM 1454 N N . ALA A 1 193 ? -13.714 -12.884 -18.545 1.00 82.44 193 ALA A N 1
ATOM 1455 C CA . ALA A 1 193 ? -13.247 -11.524 -18.771 1.00 82.44 193 ALA A CA 1
ATOM 1456 C C . ALA A 1 193 ? -12.104 -11.484 -19.794 1.00 82.44 193 ALA A C 1
ATOM 1458 O O . ALA A 1 193 ? -12.154 -10.676 -20.704 1.00 82.44 193 ALA A O 1
ATOM 1459 N N . PHE A 1 194 ? -11.118 -12.375 -19.723 1.00 75.00 194 PHE A N 1
ATOM 1460 C CA . PHE A 1 194 ? -10.025 -12.430 -20.698 1.00 75.00 194 PHE A CA 1
ATOM 1461 C C . PHE A 1 194 ? -10.501 -12.736 -22.127 1.00 75.00 194 PHE A C 1
ATOM 1463 O O . PHE A 1 194 ? -9.968 -12.179 -23.082 1.00 75.00 194 PHE A O 1
ATOM 1470 N N . VAL A 1 195 ? -11.494 -13.620 -22.270 1.00 81.19 195 VAL A N 1
ATOM 1471 C CA . VAL A 1 195 ? -12.061 -14.017 -23.568 1.00 81.19 195 VAL A CA 1
ATOM 1472 C C . VAL A 1 195 ? -12.990 -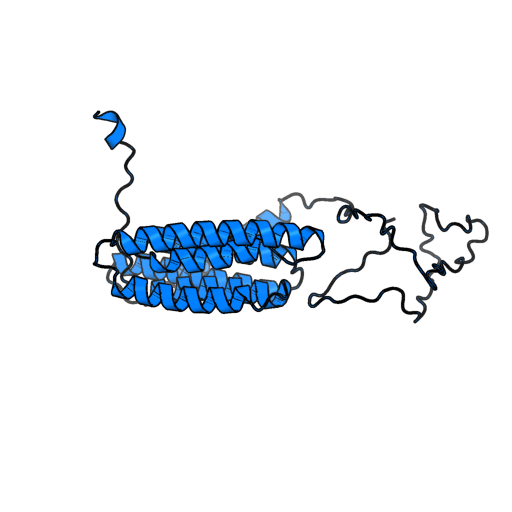12.940 -24.135 1.00 81.19 195 VAL A C 1
ATOM 1474 O O . VAL A 1 195 ? -12.997 -12.717 -25.343 1.00 81.19 195 VAL A O 1
ATOM 1477 N N . PHE A 1 196 ? -13.787 -12.289 -23.284 1.00 86.00 196 PHE A N 1
ATOM 1478 C CA . PHE A 1 196 ? -14.847 -11.369 -23.711 1.00 86.00 196 PHE A CA 1
ATOM 1479 C C . PHE A 1 196 ? -14.476 -9.888 -23.624 1.00 86.00 196 PHE A C 1
ATOM 1481 O O . PHE A 1 196 ? -15.106 -9.082 -24.308 1.00 86.00 196 PHE A O 1
ATOM 1488 N N . ILE A 1 197 ? -13.493 -9.499 -22.806 1.00 78.44 197 ILE A N 1
ATOM 1489 C CA . ILE A 1 197 ? -12.935 -8.146 -22.864 1.00 78.44 197 ILE A CA 1
ATOM 1490 C C . ILE A 1 197 ? -12.204 -8.058 -24.203 1.00 78.44 197 ILE A C 1
ATOM 1492 O O . ILE A 1 197 ? -11.275 -8.838 -24.424 1.00 78.44 197 ILE A O 1
ATOM 1496 N N . PRO A 1 198 ? -12.607 -7.136 -25.096 1.00 71.75 198 PRO A N 1
ATOM 1497 C CA . PRO A 1 198 ? -11.913 -6.934 -26.353 1.00 71.75 198 PRO A CA 1
ATOM 1498 C C . PRO A 1 198 ? -10.451 -6.665 -26.027 1.00 71.75 198 PRO A C 1
ATOM 1500 O O . PRO A 1 198 ? -10.134 -5.672 -25.365 1.00 71.75 198 PRO A O 1
ATOM 1503 N N . GLN A 1 199 ? -9.565 -7.570 -26.440 1.00 57.34 199 GLN A N 1
ATOM 1504 C CA . GLN A 1 199 ? -8.150 -7.285 -26.319 1.00 57.34 199 GLN A CA 1
ATOM 1505 C C . GLN A 1 199 ? -7.874 -6.102 -27.236 1.00 57.34 199 GLN A C 1
ATOM 1507 O O . GLN A 1 199 ? -8.287 -6.146 -28.400 1.00 57.34 199 GLN A O 1
ATOM 1512 N N . PRO A 1 200 ? -7.257 -5.024 -26.733 1.00 52.25 200 PRO A N 1
ATOM 1513 C CA . PRO A 1 200 ? -6.893 -3.923 -27.593 1.00 52.25 200 PRO A CA 1
ATOM 1514 C C . PRO A 1 200 ? -6.015 -4.484 -28.712 1.00 52.25 200 PRO A C 1
ATOM 1516 O O . PRO A 1 200 ? -4.871 -4.856 -28.479 1.00 52.25 200 PRO A O 1
ATOM 1519 N N . SER A 1 201 ? -6.534 -4.507 -29.940 1.00 47.06 201 SER A N 1
ATOM 1520 C CA . SER A 1 201 ? -5.758 -4.710 -31.168 1.00 47.06 201 SER A CA 1
ATOM 1521 C C . SER A 1 201 ? -4.930 -3.461 -31.493 1.00 47.06 201 SER A C 1
ATOM 1523 O O . SER A 1 201 ? -4.719 -3.124 -32.653 1.00 47.06 201 SER A O 1
ATOM 1525 N N . ILE A 1 202 ? -4.560 -2.711 -30.455 1.00 43.69 202 ILE A N 1
ATOM 1526 C CA . ILE A 1 202 ? -3.825 -1.467 -30.544 1.00 43.69 202 ILE A CA 1
ATOM 1527 C C . ILE A 1 202 ? -2.411 -1.887 -30.904 1.00 43.69 202 ILE A C 1
ATOM 1529 O O . ILE A 1 202 ? -1.697 -2.433 -30.060 1.00 43.69 202 ILE A O 1
ATOM 1533 N N . ASP A 1 203 ? -2.027 -1.633 -32.157 1.00 46.53 203 ASP A N 1
ATOM 1534 C CA . ASP A 1 203 ? -0.630 -1.407 -32.509 1.00 46.53 203 ASP A CA 1
ATOM 1535 C C . ASP A 1 203 ? -0.018 -0.609 -31.367 1.00 46.53 203 ASP A C 1
ATOM 1537 O O . ASP A 1 203 ? -0.519 0.487 -31.091 1.00 46.53 203 ASP A O 1
ATOM 1541 N N . PRO A 1 204 ? 0.964 -1.150 -30.624 1.00 41.19 204 PRO A N 1
ATOM 1542 C CA . PRO A 1 204 ? 1.445 -0.472 -29.445 1.00 41.19 204 PRO A CA 1
ATOM 1543 C C . PRO A 1 204 ? 2.142 0.796 -29.925 1.00 41.19 204 PRO A C 1
ATOM 1545 O O . PRO A 1 204 ? 3.320 0.779 -30.268 1.00 41.19 204 PRO A O 1
ATOM 1548 N N . ASN A 1 205 ? 1.419 1.905 -29.988 1.00 41.66 205 ASN A N 1
ATOM 1549 C CA . ASN A 1 205 ? 2.015 3.218 -30.030 1.00 41.66 205 ASN A CA 1
ATOM 1550 C C . ASN A 1 205 ? 2.714 3.311 -28.683 1.00 41.66 205 ASN A C 1
ATOM 1552 O O . ASN A 1 205 ? 2.065 3.354 -27.636 1.00 41.66 205 ASN A O 1
ATOM 1556 N N . GLY A 1 206 ? 4.037 3.148 -28.721 1.00 45.56 206 GLY A N 1
ATOM 1557 C CA . GLY A 1 206 ? 4.882 3.151 -27.541 1.00 45.56 206 GLY A CA 1
ATOM 1558 C C . GLY A 1 206 ? 4.665 4.416 -26.708 1.00 45.56 206 GLY A C 1
ATOM 1559 O O . GLY A 1 206 ? 3.980 5.346 -27.144 1.00 45.56 206 GLY A O 1
ATOM 1560 N N . PRO A 1 207 ? 5.245 4.474 -25.499 1.00 35.97 207 PRO A N 1
ATOM 1561 C CA . PRO A 1 207 ? 5.189 5.687 -24.694 1.00 35.97 207 PRO A CA 1
ATOM 1562 C C . PRO A 1 207 ? 5.575 6.889 -25.559 1.00 35.97 207 PRO A C 1
ATOM 1564 O O . PRO A 1 207 ? 6.509 6.796 -26.3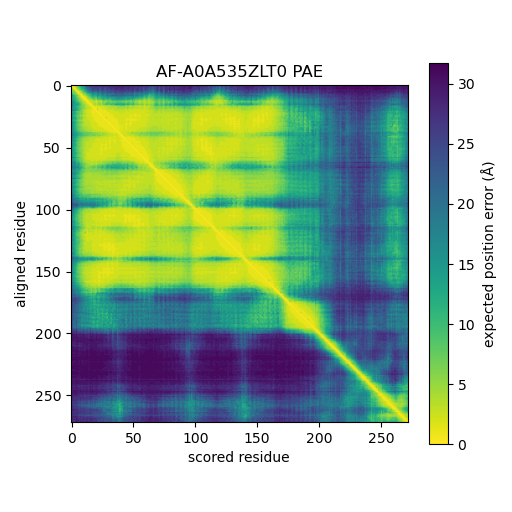57 1.00 35.97 207 PRO A O 1
ATOM 1567 N N . VAL A 1 208 ? 4.847 8.001 -25.417 1.00 39.25 208 VAL A N 1
ATOM 1568 C CA . VAL A 1 208 ? 5.217 9.274 -26.040 1.00 39.25 208 VAL A CA 1
ATOM 1569 C C . VAL A 1 208 ? 6.648 9.582 -25.605 1.00 39.25 208 VAL A C 1
ATOM 1571 O O . VAL A 1 208 ? 6.895 9.992 -24.471 1.00 39.25 208 VAL A O 1
ATOM 1574 N N . LEU A 1 209 ? 7.596 9.331 -26.504 1.00 36.03 209 LEU A N 1
ATOM 1575 C CA . LEU A 1 209 ? 8.988 9.716 -26.358 1.00 36.03 209 LEU A CA 1
ATOM 1576 C C . LEU A 1 209 ? 9.032 11.233 -26.518 1.00 36.03 209 LEU A C 1
ATOM 1578 O O . LEU A 1 209 ? 9.169 11.757 -27.619 1.00 36.03 209 LEU A O 1
ATOM 1582 N N . VAL A 1 210 ? 8.881 11.955 -25.409 1.00 34.66 210 VAL A N 1
ATOM 1583 C CA . VAL A 1 210 ? 9.251 13.370 -25.358 1.00 34.66 210 VAL A CA 1
ATOM 1584 C C . VAL A 1 210 ? 10.772 13.414 -25.275 1.00 34.66 210 VAL A C 1
ATOM 1586 O O . VAL A 1 210 ? 11.356 13.449 -24.194 1.00 34.66 210 VAL A O 1
ATOM 1589 N N . SER A 1 211 ? 11.432 13.369 -26.430 1.00 37.94 211 SER A N 1
ATOM 1590 C CA . SER A 1 211 ? 12.842 13.722 -26.540 1.00 37.94 211 SER A CA 1
ATOM 1591 C C . SER A 1 211 ? 12.968 15.218 -26.252 1.00 37.94 211 SER A C 1
ATOM 1593 O O . SER A 1 211 ? 12.782 16.048 -27.143 1.00 37.94 211 SER A O 1
ATOM 1595 N N . LEU A 1 212 ? 13.224 15.583 -24.995 1.00 32.59 212 LEU A N 1
ATOM 1596 C CA . LEU A 1 212 ? 13.628 16.946 -24.679 1.00 32.59 212 LEU A CA 1
ATOM 1597 C C . LEU A 1 212 ? 14.992 17.185 -25.338 1.00 32.59 212 LEU A C 1
ATOM 1599 O O . LEU A 1 212 ? 15.929 16.428 -25.068 1.00 32.59 212 LEU A O 1
ATOM 1603 N N . PRO A 1 213 ? 15.125 18.194 -26.212 1.00 33.09 213 PRO A N 1
ATOM 1604 C CA . PRO A 1 213 ? 16.406 18.509 -26.814 1.00 33.09 213 PRO A CA 1
ATOM 1605 C C . PRO A 1 213 ? 17.378 18.916 -25.705 1.00 33.09 213 PRO A C 1
ATOM 1607 O O . PRO A 1 213 ? 17.222 19.947 -25.048 1.00 33.09 213 PRO A O 1
ATOM 1610 N N . ASN A 1 214 ? 18.377 18.070 -25.469 1.00 35.22 214 ASN A N 1
ATOM 1611 C CA . ASN A 1 214 ? 19.438 18.357 -24.523 1.00 35.22 214 ASN A CA 1
ATOM 1612 C C . ASN A 1 214 ? 20.421 19.329 -25.192 1.00 35.22 214 ASN A C 1
ATOM 1614 O O . ASN A 1 214 ? 21.373 18.916 -25.847 1.00 35.22 214 ASN A O 1
ATOM 1618 N N . TYR A 1 215 ? 20.167 20.634 -25.074 1.00 39.56 215 TYR A N 1
ATOM 1619 C CA . TYR A 1 215 ? 21.035 21.697 -25.601 1.00 39.56 215 TYR A CA 1
ATOM 1620 C C . TYR A 1 215 ? 22.272 21.953 -24.719 1.00 39.56 215 TYR A C 1
ATOM 1622 O O . TYR A 1 215 ? 22.668 23.098 -24.505 1.00 39.56 215 TYR A O 1
ATOM 1630 N N . VAL A 1 216 ? 22.917 20.901 -24.213 1.00 38.88 216 VAL A N 1
ATOM 1631 C CA . VAL A 1 216 ? 24.291 20.996 -23.704 1.00 38.88 216 VAL A CA 1
ATOM 1632 C C . VAL A 1 216 ? 25.195 20.258 -24.673 1.00 38.88 216 VAL A C 1
ATOM 1634 O O . VAL A 1 216 ? 25.052 19.059 -24.889 1.00 38.88 216 VAL A O 1
ATOM 1637 N N . GLY A 1 217 ? 26.069 21.038 -25.312 1.00 42.12 217 GLY A N 1
ATOM 1638 C CA . GLY A 1 217 ? 26.909 20.650 -26.438 1.00 42.12 217 GLY A CA 1
ATOM 1639 C C . GLY A 1 217 ? 27.473 19.242 -26.315 1.00 42.12 217 GLY A C 1
ATOM 1640 O O . GLY A 1 217 ? 28.349 18.968 -25.496 1.00 42.12 217 GLY A O 1
ATOM 1641 N N . PHE A 1 218 ? 26.955 18.382 -27.182 1.00 39.84 218 PHE A N 1
ATOM 1642 C CA . PHE A 1 218 ? 27.411 17.030 -27.414 1.00 39.84 218 PHE A CA 1
ATOM 1643 C C . PHE A 1 218 ? 28.859 17.074 -27.927 1.00 39.84 218 PHE A C 1
ATOM 1645 O O . PHE A 1 218 ? 29.125 17.557 -29.028 1.00 39.84 218 PHE A O 1
ATOM 1652 N N . LYS A 1 219 ? 29.812 16.629 -27.103 1.00 37.16 219 LYS A N 1
ATOM 1653 C CA . LYS A 1 219 ? 31.221 16.474 -27.477 1.00 37.16 219 LYS A CA 1
ATOM 1654 C C . LYS A 1 219 ? 31.569 14.991 -27.507 1.00 37.16 219 LYS A C 1
ATOM 1656 O O . LYS A 1 219 ? 31.870 14.419 -26.466 1.00 37.16 219 LYS A O 1
ATOM 1661 N N . GLY A 1 220 ? 31.580 14.439 -28.718 1.00 41.19 220 GLY A N 1
ATOM 1662 C CA . GLY A 1 220 ? 32.247 13.179 -29.041 1.00 41.19 220 GLY A CA 1
ATOM 1663 C C . GLY A 1 220 ? 31.306 11.988 -29.194 1.00 41.19 220 GLY A C 1
ATOM 1664 O O . GLY A 1 220 ? 30.976 11.339 -28.213 1.00 41.19 220 GLY A O 1
ATOM 1665 N N . GLU A 1 221 ? 30.966 11.705 -30.455 1.00 37.91 221 GLU A N 1
ATOM 1666 C CA . GLU A 1 221 ? 30.602 10.382 -30.996 1.00 37.91 221 GLU A CA 1
ATOM 1667 C C . GLU A 1 221 ? 29.209 9.813 -30.656 1.00 37.91 221 GLU A C 1
ATOM 1669 O O . GLU A 1 221 ? 29.042 8.871 -29.889 1.00 37.91 221 GLU A O 1
ATOM 1674 N N . LEU A 1 222 ? 28.194 10.355 -31.341 1.00 38.31 222 LEU A N 1
ATOM 1675 C CA . LEU A 1 222 ? 27.011 9.610 -31.777 1.00 38.31 222 LEU A CA 1
ATOM 1676 C C . LEU A 1 222 ? 26.984 9.739 -33.298 1.00 38.31 222 LEU A C 1
ATOM 1678 O O . LEU A 1 222 ? 26.384 10.651 -33.862 1.00 38.31 222 LEU A O 1
ATOM 1682 N N . GLU A 1 223 ? 27.695 8.848 -33.964 1.00 33.84 223 GLU A N 1
ATOM 1683 C CA . GLU A 1 223 ? 27.334 8.491 -35.323 1.00 33.84 223 GLU A CA 1
ATOM 1684 C C . GLU A 1 223 ? 26.426 7.280 -35.161 1.00 33.84 223 GLU A C 1
ATOM 1686 O O . GLU A 1 223 ? 26.859 6.255 -34.644 1.00 33.84 223 GLU A O 1
ATOM 1691 N N . ASN A 1 224 ? 25.139 7.427 -35.477 1.00 36.00 224 ASN A N 1
ATOM 1692 C CA . ASN A 1 224 ? 24.249 6.281 -35.593 1.00 36.00 224 ASN A CA 1
ATOM 1693 C C . ASN A 1 224 ? 24.772 5.471 -36.783 1.00 36.00 224 ASN A C 1
ATOM 1695 O O . ASN A 1 224 ? 24.579 5.921 -37.916 1.00 36.00 224 ASN A O 1
ATOM 1699 N N . PRO A 1 225 ? 25.428 4.312 -36.590 1.00 36.78 225 PRO A N 1
ATOM 1700 C CA . PRO A 1 225 ? 25.774 3.469 -37.702 1.00 36.78 225 PRO A CA 1
ATOM 1701 C C . PRO A 1 225 ? 24.502 2.684 -38.001 1.00 36.78 225 PRO A C 1
ATOM 1703 O O . PRO A 1 225 ? 24.412 1.480 -37.757 1.00 36.78 225 PRO A O 1
ATOM 1706 N N . ALA A 1 226 ? 23.501 3.372 -38.551 1.00 35.31 226 ALA A N 1
ATOM 1707 C CA . ALA A 1 226 ? 22.600 2.736 -39.486 1.00 35.31 226 ALA A CA 1
ATOM 1708 C C . ALA A 1 226 ? 23.486 2.359 -40.675 1.00 35.31 226 ALA A C 1
ATOM 1710 O O . ALA A 1 226 ? 23.550 3.057 -41.683 1.00 35.31 226 ALA A O 1
ATOM 1711 N N . LEU A 1 227 ? 24.277 1.293 -40.507 1.00 34.56 227 LEU A N 1
ATOM 1712 C CA . LEU A 1 227 ? 24.948 0.661 -41.619 1.00 34.56 227 LEU A CA 1
ATOM 1713 C C . LEU A 1 227 ? 23.839 0.404 -42.632 1.00 34.56 227 LEU A C 1
ATOM 1715 O O . LEU A 1 227 ? 22.814 -0.170 -42.243 1.00 34.56 227 LEU A O 1
AT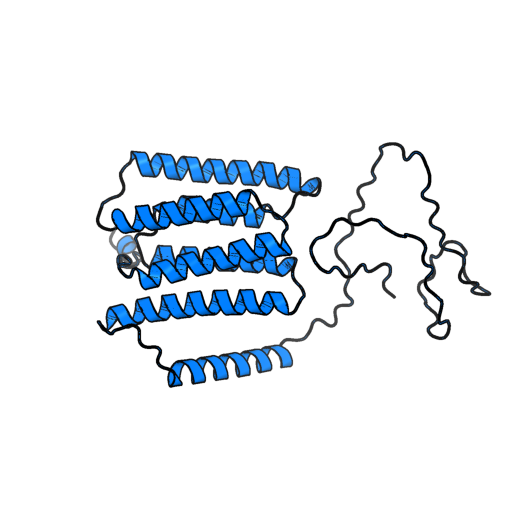OM 1719 N N . PRO A 1 228 ? 24.001 0.860 -43.883 1.00 34.66 228 PRO A N 1
ATOM 1720 C CA . PRO A 1 228 ? 23.018 0.600 -44.902 1.00 34.66 228 PRO A CA 1
ATOM 1721 C C . PRO A 1 228 ? 22.949 -0.919 -45.003 1.00 34.66 228 PRO A C 1
ATOM 1723 O O . PRO A 1 228 ? 23.852 -1.570 -45.529 1.00 34.66 228 PRO A O 1
ATOM 1726 N N . LEU A 1 229 ? 21.886 -1.502 -44.444 1.00 37.44 229 LEU A N 1
ATOM 1727 C CA . LEU A 1 229 ? 21.371 -2.763 -44.939 1.00 37.44 229 LEU A CA 1
ATOM 1728 C C . LEU A 1 229 ? 21.255 -2.494 -46.426 1.00 37.44 229 LEU A C 1
ATOM 1730 O O . LEU A 1 229 ? 20.498 -1.604 -46.805 1.00 37.44 229 LEU A O 1
ATOM 1734 N N . VAL A 1 230 ? 22.125 -3.117 -47.225 1.00 36.00 230 VAL A N 1
ATOM 1735 C CA . VAL A 1 230 ? 22.203 -2.886 -48.666 1.00 36.00 230 VAL A CA 1
ATOM 1736 C C . VAL A 1 230 ? 20.875 -3.344 -49.25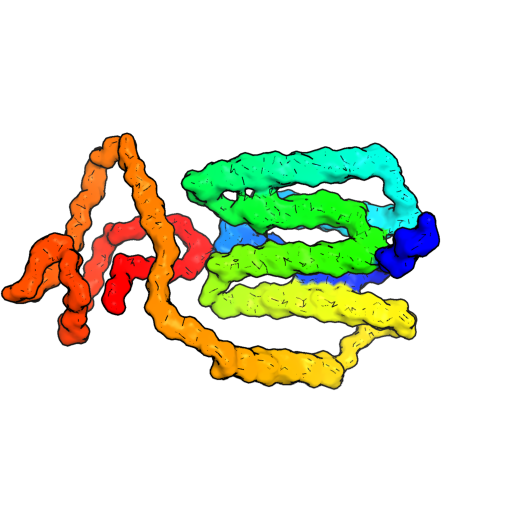1 1.00 36.00 230 VAL A C 1
ATOM 1738 O O . VAL A 1 230 ? 20.693 -4.478 -49.678 1.00 36.00 230 VAL A O 1
ATOM 1741 N N . GLN A 1 231 ? 19.916 -2.435 -49.202 1.00 36.28 231 GLN A N 1
ATOM 1742 C CA . GLN A 1 231 ? 18.699 -2.426 -49.954 1.00 36.28 231 GLN A CA 1
ATOM 1743 C C . GLN A 1 231 ? 19.167 -1.851 -51.283 1.00 36.28 231 GLN A C 1
ATOM 1745 O O . GLN A 1 231 ? 19.546 -0.684 -51.360 1.00 36.28 231 GLN A O 1
ATOM 1750 N N . LEU A 1 232 ? 19.199 -2.671 -52.333 1.00 39.88 232 LEU A N 1
ATOM 1751 C CA . LEU A 1 232 ? 19.622 -2.252 -53.678 1.00 39.88 232 LEU A CA 1
ATOM 1752 C C . LEU A 1 232 ? 18.743 -1.127 -54.279 1.00 39.88 232 LEU A C 1
ATOM 1754 O O . LEU A 1 232 ? 18.951 -0.743 -55.423 1.00 39.88 232 LEU A O 1
ATOM 1758 N N . THR A 1 233 ? 17.803 -0.572 -53.504 1.00 40.88 233 THR A N 1
ATOM 1759 C CA . THR A 1 233 ? 16.965 0.589 -53.823 1.00 40.88 233 THR A CA 1
ATOM 1760 C C . THR A 1 233 ? 16.297 1.110 -52.537 1.00 40.88 233 THR A C 1
ATOM 1762 O O . THR A 1 233 ? 15.109 0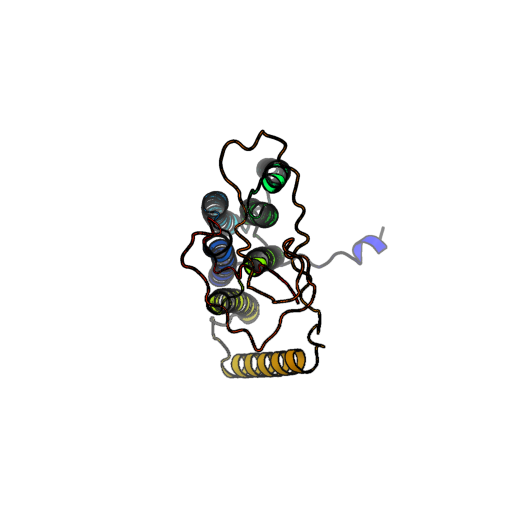.894 -52.321 1.00 40.88 233 THR A O 1
ATOM 1765 N N . GLY A 1 234 ? 17.048 1.742 -51.630 1.00 40.31 234 GLY A N 1
ATOM 1766 C CA . GLY A 1 234 ? 16.487 2.318 -50.398 1.00 40.31 234 GLY A CA 1
ATOM 1767 C C . GLY A 1 234 ? 17.325 3.479 -49.870 1.00 40.31 234 GLY A C 1
ATOM 1768 O O . GLY A 1 234 ? 18.546 3.383 -49.823 1.00 40.31 234 GLY A O 1
ATOM 1769 N N . ASP A 1 235 ? 16.661 4.584 -49.535 1.00 43.41 235 ASP A N 1
ATOM 1770 C CA . ASP A 1 235 ? 17.246 5.842 -49.060 1.00 43.41 235 ASP A CA 1
ATOM 1771 C C . ASP A 1 235 ? 18.239 5.626 -47.886 1.00 43.41 235 ASP A C 1
ATOM 1773 O O . ASP A 1 235 ? 17.855 5.049 -46.864 1.00 43.41 235 ASP A O 1
ATOM 1777 N N . PRO A 1 236 ? 19.503 6.092 -47.994 1.00 41.34 236 PRO A N 1
ATOM 1778 C CA . PRO A 1 236 ? 20.531 5.946 -46.956 1.00 41.34 236 PRO A CA 1
ATOM 1779 C C . PRO A 1 236 ? 20.219 6.678 -45.638 1.00 41.34 236 PRO A C 1
ATOM 1781 O O . PRO A 1 236 ? 20.969 6.536 -44.676 1.00 41.34 236 PRO A O 1
ATOM 1784 N N . SER A 1 237 ? 19.125 7.442 -45.564 1.00 46.66 237 SER A N 1
ATOM 1785 C CA . SER A 1 237 ? 18.644 8.081 -44.333 1.00 46.66 237 SER A CA 1
ATOM 1786 C C . SER A 1 237 ? 17.988 7.117 -43.325 1.00 46.66 237 SER A C 1
ATOM 1788 O O . SER A 1 237 ? 17.756 7.504 -42.179 1.00 46.66 237 SER A O 1
ATOM 1790 N N . GLY A 1 238 ? 17.665 5.876 -43.723 1.00 45.56 238 GLY A N 1
ATOM 1791 C CA . GLY A 1 238 ? 16.957 4.908 -42.870 1.00 45.56 238 GLY A CA 1
ATOM 1792 C C . GLY A 1 238 ? 15.465 5.214 -42.663 1.00 45.56 238 GLY A C 1
ATOM 1793 O O . GLY A 1 238 ? 14.820 4.580 -41.831 1.00 45.56 238 GLY A O 1
ATOM 1794 N N . ALA A 1 239 ? 14.898 6.163 -43.416 1.00 40.94 239 ALA A N 1
ATOM 1795 C CA . ALA A 1 239 ? 13.499 6.582 -43.328 1.00 40.94 239 ALA A CA 1
ATOM 1796 C C . ALA A 1 239 ? 12.564 5.784 -44.264 1.00 40.94 239 ALA A C 1
ATOM 1798 O O . ALA A 1 239 ? 11.721 6.360 -44.954 1.00 40.94 239 ALA A O 1
ATOM 1799 N N . THR A 1 240 ? 12.695 4.456 -44.322 1.00 44.62 240 THR A N 1
ATOM 1800 C CA . THR A 1 240 ? 11.805 3.602 -45.127 1.00 44.62 240 THR A CA 1
ATOM 1801 C C . THR A 1 240 ? 10.791 2.873 -44.243 1.00 44.62 240 THR A C 1
ATOM 1803 O O . THR A 1 240 ? 11.134 2.062 -43.390 1.00 44.62 240 THR A O 1
ATOM 1806 N N . GLY A 1 241 ? 9.501 3.153 -44.462 1.00 43.59 241 GLY A N 1
ATOM 1807 C CA . GLY A 1 241 ? 8.370 2.558 -43.732 1.00 43.59 241 GLY A CA 1
ATOM 1808 C C . GLY A 1 241 ? 8.008 1.125 -44.146 1.00 43.59 241 GLY A C 1
ATOM 1809 O O . GLY A 1 241 ? 6.854 0.733 -44.016 1.00 43.59 241 GLY A O 1
ATOM 1810 N N . SER A 1 242 ? 8.946 0.350 -44.699 1.00 42.94 242 SER A N 1
ATOM 1811 C CA . SER A 1 242 ? 8.704 -1.031 -45.135 1.00 42.94 242 SER A CA 1
ATOM 1812 C C . SER A 1 242 ? 9.934 -1.904 -44.895 1.00 42.94 242 SER A C 1
ATOM 1814 O O . SER A 1 242 ? 10.999 -1.626 -45.453 1.00 42.94 242 SER A O 1
ATOM 1816 N N . LEU A 1 243 ? 9.779 -2.973 -44.109 1.00 46.25 243 LEU A N 1
ATOM 1817 C CA . LEU A 1 243 ? 10.837 -3.941 -43.819 1.00 46.25 243 LEU A CA 1
ATOM 1818 C C . LEU A 1 243 ? 10.636 -5.219 -44.648 1.00 46.25 243 LEU A C 1
ATOM 1820 O O . LEU A 1 243 ? 9.573 -5.836 -44.593 1.00 46.25 243 LEU A O 1
ATOM 1824 N N . ASP A 1 244 ? 11.651 -5.632 -45.411 1.00 46.34 244 ASP A N 1
ATOM 1825 C CA . ASP A 1 244 ? 11.607 -6.897 -46.152 1.00 46.34 244 ASP A CA 1
ATOM 1826 C C . ASP A 1 244 ? 11.871 -8.081 -45.210 1.00 46.34 244 ASP A C 1
ATOM 1828 O O . ASP A 1 244 ? 12.982 -8.276 -44.714 1.00 46.34 244 ASP A O 1
ATOM 1832 N N . LEU A 1 245 ? 10.837 -8.894 -44.980 1.00 51.91 245 LEU A N 1
ATOM 1833 C CA . LEU A 1 245 ? 10.881 -10.083 -44.124 1.00 51.91 245 LEU A CA 1
ATOM 1834 C C . LEU A 1 245 ? 11.758 -11.217 -44.692 1.00 51.91 245 LEU A C 1
ATOM 1836 O O . LEU A 1 245 ? 12.076 -12.162 -43.964 1.00 51.91 245 LEU A O 1
ATOM 1840 N N . HIS A 1 246 ? 12.162 -11.150 -45.968 1.00 43.00 246 HIS A N 1
ATOM 1841 C CA . HIS A 1 246 ? 13.108 -12.106 -46.552 1.00 43.00 246 HIS A CA 1
ATOM 1842 C C .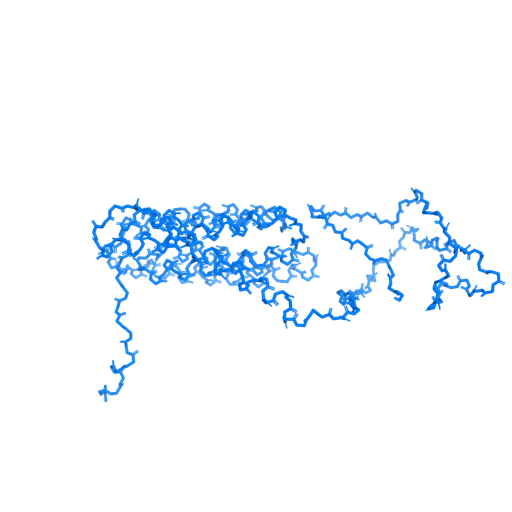 HIS A 1 246 ? 14.555 -11.815 -46.151 1.00 43.00 246 HIS A C 1
ATOM 1844 O O . HIS A 1 246 ? 15.396 -12.720 -46.186 1.00 43.00 246 HIS A O 1
ATOM 1850 N N . PHE A 1 247 ? 14.858 -10.587 -45.724 1.00 47.06 247 PHE A N 1
ATOM 1851 C CA . PHE A 1 247 ? 16.199 -10.213 -45.307 1.00 47.06 247 PHE A CA 1
ATOM 1852 C C . PHE A 1 247 ? 16.407 -10.531 -43.824 1.00 47.06 247 PHE A C 1
ATOM 1854 O O . PHE A 1 247 ? 16.127 -9.736 -42.928 1.00 47.06 247 PHE A O 1
ATOM 1861 N N . ARG A 1 248 ? 16.940 -11.723 -43.541 1.00 46.25 248 ARG A N 1
ATOM 1862 C CA . ARG A 1 248 ? 17.404 -12.093 -42.196 1.00 46.25 248 ARG A CA 1
ATOM 1863 C C . ARG A 1 248 ? 18.753 -11.428 -41.921 1.00 46.25 248 ARG A C 1
ATOM 1865 O O . ARG A 1 248 ? 19.799 -12.067 -42.007 1.00 46.25 248 ARG A O 1
ATOM 1872 N N . GLY A 1 249 ? 18.729 -10.126 -41.640 1.00 53.31 249 GLY A N 1
ATOM 1873 C CA . GLY A 1 249 ? 19.902 -9.396 -41.166 1.00 53.31 249 GLY A CA 1
ATOM 1874 C C . GLY A 1 249 ? 20.461 -10.011 -39.877 1.00 53.31 249 GLY A C 1
ATOM 1875 O O . GLY A 1 249 ? 19.736 -10.633 -39.099 1.00 53.31 249 GLY A O 1
ATOM 1876 N N . ARG A 1 250 ? 21.765 -9.846 -39.646 1.00 46.31 250 ARG A N 1
ATOM 1877 C CA . ARG A 1 250 ? 22.434 -10.256 -38.406 1.00 46.31 250 ARG A CA 1
ATOM 1878 C C . ARG A 1 250 ? 22.647 -9.019 -37.539 1.00 46.31 250 ARG A C 1
ATOM 1880 O O . ARG A 1 250 ? 23.223 -8.043 -38.009 1.00 46.31 250 ARG A O 1
ATOM 1887 N N . LEU A 1 251 ? 22.187 -9.065 -36.290 1.00 53.72 251 LEU A N 1
ATOM 1888 C CA . LEU A 1 251 ? 22.505 -8.040 -35.294 1.00 53.72 251 LEU A CA 1
ATOM 1889 C C . LEU A 1 251 ? 24.017 -8.070 -35.028 1.00 53.72 251 LEU A C 1
ATOM 1891 O O . LEU A 1 251 ? 24.587 -9.146 -34.841 1.00 53.72 251 LEU A O 1
ATOM 1895 N N . GLY A 1 252 ? 24.663 -6.907 -35.076 1.00 54.84 252 GLY A N 1
ATOM 1896 C CA . GLY A 1 252 ? 26.066 -6.768 -34.690 1.00 54.84 252 GLY A CA 1
ATOM 1897 C C . GLY A 1 252 ? 26.213 -6.699 -33.171 1.00 54.84 252 GLY A C 1
ATOM 1898 O O . GLY A 1 252 ? 25.318 -6.210 -32.488 1.00 54.84 252 GLY A O 1
ATOM 1899 N N . ASP A 1 253 ? 27.364 -7.123 -32.650 1.00 54.28 253 ASP A N 1
ATOM 1900 C CA . ASP A 1 253 ? 27.682 -7.084 -31.211 1.00 54.28 253 ASP A CA 1
ATOM 1901 C C . ASP A 1 253 ? 28.113 -5.681 -30.727 1.00 54.28 253 ASP A C 1
ATOM 1903 O O . ASP A 1 253 ? 28.711 -5.524 -29.662 1.00 54.28 253 ASP A O 1
ATOM 1907 N N . ALA A 1 254 ? 27.844 -4.642 -31.525 1.00 52.31 254 ALA A N 1
ATOM 1908 C CA . ALA A 1 254 ? 28.187 -3.272 -31.181 1.00 52.31 254 ALA A CA 1
ATOM 1909 C C . ALA A 1 254 ? 27.251 -2.758 -30.073 1.00 52.31 254 ALA A C 1
ATOM 1911 O O . ALA A 1 254 ? 26.032 -2.923 -30.174 1.00 52.31 254 ALA A O 1
ATOM 1912 N N . PRO A 1 255 ? 27.780 -2.117 -29.019 1.00 49.72 255 PRO A N 1
ATOM 1913 C CA . PRO A 1 255 ? 26.943 -1.519 -27.989 1.00 49.72 255 PRO A CA 1
ATOM 1914 C C . PRO A 1 255 ? 26.109 -0.372 -28.583 1.00 49.72 255 PRO A C 1
ATOM 1916 O O . PRO A 1 255 ? 26.652 0.650 -28.987 1.00 49.72 255 PRO A O 1
ATOM 1919 N N . VAL A 1 256 ? 24.783 -0.549 -28.628 1.00 55.78 256 VAL A N 1
ATOM 1920 C CA . VAL A 1 256 ? 23.830 0.443 -29.175 1.00 55.78 256 VAL A CA 1
ATOM 1921 C C . VAL A 1 256 ? 23.328 1.411 -28.099 1.00 55.78 256 VAL A C 1
ATOM 1923 O O . VAL A 1 256 ? 23.026 2.566 -28.385 1.00 55.78 256 VAL A O 1
ATOM 1926 N N . MET A 1 257 ? 23.223 0.954 -26.848 1.00 55.34 257 MET A N 1
ATOM 1927 C CA . MET A 1 257 ? 22.679 1.746 -25.745 1.00 55.34 257 MET A CA 1
ATOM 1928 C C . MET A 1 257 ? 23.177 1.218 -24.398 1.00 55.34 257 MET A C 1
ATOM 1930 O O . MET A 1 257 ? 23.198 0.010 -24.166 1.00 55.34 257 MET A O 1
ATOM 1934 N N . TYR A 1 258 ? 23.525 2.128 -23.488 1.00 54.50 258 TYR A N 1
ATOM 1935 C CA . TYR A 1 258 ? 23.756 1.807 -22.081 1.00 54.50 258 TYR A CA 1
ATOM 1936 C C . TYR A 1 258 ? 22.510 2.155 -21.276 1.00 54.50 258 TYR A C 1
ATOM 1938 O O . TYR A 1 258 ? 22.036 3.289 -21.320 1.00 54.50 258 TYR A O 1
ATOM 1946 N N . VAL A 1 259 ? 21.991 1.186 -20.520 1.00 54.22 259 VAL A N 1
ATOM 1947 C CA . VAL A 1 259 ? 20.814 1.389 -19.673 1.00 54.22 259 VAL A CA 1
ATOM 1948 C C . VAL A 1 259 ? 21.079 0.946 -18.255 1.00 54.22 259 VAL A C 1
ATOM 1950 O O . VAL A 1 259 ? 21.602 -0.137 -18.012 1.00 54.22 259 VAL A O 1
ATOM 1953 N N . ARG A 1 260 ? 20.622 1.761 -17.308 1.00 51.22 260 ARG A N 1
ATOM 1954 C CA . ARG A 1 260 ? 20.500 1.377 -15.909 1.00 51.22 260 ARG A CA 1
ATOM 1955 C C . ARG A 1 260 ? 19.031 1.086 -15.599 1.00 51.22 260 ARG A C 1
ATOM 1957 O O . ARG A 1 260 ? 18.257 2.011 -15.393 1.00 51.22 260 ARG A O 1
ATOM 1964 N N . THR A 1 261 ? 18.649 -0.189 -15.580 1.00 51.81 261 THR A N 1
ATOM 1965 C CA . THR A 1 261 ? 17.316 -0.646 -15.148 1.00 51.81 261 THR A CA 1
ATOM 1966 C C . THR A 1 261 ? 17.439 -1.923 -14.315 1.00 51.81 261 THR A C 1
ATOM 1968 O O . THR A 1 261 ? 18.322 -2.738 -14.571 1.00 51.81 261 THR A O 1
ATOM 1971 N N . GLY A 1 262 ? 16.577 -2.082 -13.308 1.00 49.78 262 GLY A N 1
ATOM 1972 C CA . GLY A 1 262 ? 16.467 -3.307 -12.504 1.00 49.78 262 GLY A CA 1
ATOM 1973 C C . GLY A 1 262 ? 15.341 -4.247 -12.950 1.00 49.78 262 GLY A C 1
ATOM 1974 O O . GLY A 1 262 ? 15.257 -5.364 -12.450 1.00 49.78 262 GLY A O 1
ATOM 1975 N N . ALA A 1 263 ? 14.491 -3.813 -13.886 1.00 49.50 263 ALA A N 1
ATOM 1976 C CA . ALA A 1 263 ? 13.374 -4.591 -14.411 1.00 49.50 263 ALA A CA 1
ATOM 1977 C C . ALA A 1 263 ? 13.656 -5.045 -15.856 1.00 49.50 263 ALA A C 1
ATOM 1979 O O . ALA A 1 263 ? 14.261 -4.281 -16.622 1.00 49.50 263 ALA A O 1
ATOM 1980 N N . PRO A 1 264 ? 13.219 -6.257 -16.256 1.00 47.81 264 PRO A N 1
ATOM 1981 C CA . PRO A 1 264 ? 13.309 -6.698 -17.640 1.00 47.81 264 PRO A CA 1
ATOM 1982 C C . PRO A 1 264 ? 12.484 -5.754 -18.518 1.00 47.81 264 PRO A C 1
ATOM 1984 O O . PRO A 1 264 ? 11.269 -5.649 -18.375 1.00 47.81 264 PRO A O 1
ATOM 1987 N N . ALA A 1 265 ? 13.165 -5.042 -19.410 1.00 49.88 265 ALA A N 1
ATOM 1988 C CA . ALA A 1 265 ? 12.558 -4.057 -20.290 1.00 49.88 265 ALA A CA 1
ATOM 1989 C C . ALA A 1 265 ? 12.693 -4.511 -21.742 1.00 49.88 265 ALA A C 1
ATOM 1991 O O . ALA A 1 265 ? 13.768 -4.915 -22.191 1.00 49.88 265 ALA A O 1
ATOM 1992 N N . TYR A 1 266 ? 11.588 -4.433 -22.479 1.00 49.09 266 TYR A N 1
ATOM 1993 C CA . TYR A 1 266 ? 11.595 -4.604 -23.923 1.00 49.09 266 TYR A CA 1
ATOM 1994 C C . TYR A 1 266 ? 12.002 -3.276 -24.571 1.00 49.09 266 TYR A C 1
ATOM 1996 O O . TYR A 1 266 ? 11.248 -2.303 -24.541 1.00 49.09 266 TYR A O 1
ATOM 2004 N N . TRP A 1 267 ? 13.207 -3.221 -25.140 1.00 53.16 267 TRP A N 1
ATOM 2005 C CA . TRP A 1 267 ? 13.730 -2.029 -25.813 1.00 53.16 267 TRP A CA 1
ATOM 2006 C C . TRP A 1 267 ? 13.287 -2.027 -27.269 1.00 53.16 267 TRP A C 1
ATOM 2008 O O . TRP A 1 267 ? 13.940 -2.592 -28.146 1.00 53.16 267 TRP A O 1
ATOM 2018 N N . ARG A 1 268 ? 12.124 -1.428 -27.520 1.00 45.38 268 ARG A N 1
ATOM 2019 C CA . ARG A 1 268 ? 11.564 -1.349 -28.866 1.00 45.38 268 ARG A CA 1
ATOM 2020 C C . ARG A 1 268 ? 12.264 -0.247 -29.662 1.00 45.38 268 ARG A C 1
ATOM 2022 O O . ARG A 1 268 ? 12.062 0.927 -29.378 1.00 45.38 268 ARG A O 1
ATOM 2029 N N . GLY A 1 269 ? 13.077 -0.639 -30.643 1.00 45.91 269 GLY A N 1
ATOM 2030 C CA . GLY A 1 269 ? 13.808 0.296 -31.507 1.00 45.91 269 GLY A CA 1
ATOM 2031 C C . GLY A 1 269 ? 12.953 0.911 -32.619 1.00 45.91 269 GLY A C 1
ATOM 2032 O O . GLY A 1 269 ? 13.026 2.112 -32.845 1.00 45.91 269 GLY A O 1
ATOM 2033 N N . LEU A 1 270 ? 12.118 0.108 -33.286 1.00 42.50 270 LEU A N 1
ATOM 2034 C CA . LEU A 1 270 ? 11.242 0.530 -34.386 1.00 42.50 270 LEU A CA 1
ATOM 2035 C C . LEU A 1 270 ? 9.907 -0.233 -34.342 1.00 42.50 270 LEU A C 1
ATOM 2037 O O . LEU A 1 270 ? 9.813 -1.328 -33.774 1.00 42.50 270 LEU A O 1
ATOM 2041 N N . VAL A 1 271 ? 8.873 0.370 -34.929 1.00 36.41 271 VAL A N 1
ATOM 2042 C CA . VAL A 1 271 ? 7.546 -0.218 -35.173 1.00 36.41 271 VAL A CA 1
ATOM 2043 C C . VAL A 1 271 ? 7.323 -0.201 -36.681 1.00 36.41 271 VAL A C 1
ATOM 2045 O O . VAL A 1 271 ? 7.562 0.839 -37.289 1.00 36.41 271 VAL A O 1
ATOM 2048 N N . PHE A 1 272 ? 6.906 -1.328 -37.258 1.00 42.81 272 PHE A N 1
ATOM 2049 C CA . PHE A 1 272 ? 6.527 -1.454 -38.668 1.00 42.81 272 PHE A CA 1
ATOM 2050 C C . PHE A 1 272 ? 5.035 -1.726 -38.757 1.00 42.81 272 PHE A C 1
ATOM 2052 O O . PHE A 1 272 ? 4.568 -2.511 -37.898 1.00 42.81 272 PHE A O 1
#

Nearest PDB structures (foldseek):
  6tha-assembly1_A  TM=3.017E-01  e=1.373E+00  Homo sapiens
  8e12-assembly1_B  TM=4.046E-01  e=4.653E+00  synthetic construct
  2rld-assembly1_E  TM=3.093E-01  e=1.600E+00  Bacteroides thetaiotaomicron VPI-5482
  6stj-assembly1_A  TM=2.377E-01  e=2.945E+00  Homo sapiens